Protein AF-A0A6C0HWX5-F1 (afdb_monomer_lite)

Radius of gyration: 65.51 Å; chains: 1; bounding box: 135×52×189 Å

Secondary structure (DSSP, 8-state):
---PPP----SSSSSSSSSSSSSSSSSSSSSS--------S-TTTHHHHHHHHHHHHHHHHHHHHHT-----------------------------------------PPP---------TT-HHHHHHHHHHHHHHHHHHHHHHHHHHHHHHHHHHHHHHHHHHHHHHHHHHHHHHHHHHHHHHHHHHHHHHHHHHHHHHHHHHHHHHHHHHHHHHHHHHHHHHHHHHHHHHHHHHHHHHHHHHHHHHHHHHHHHHHHHHHTS---S--S-----HHHHHHHHHHHHHHHHHHHHHHHHHT-

Organism: NCBI:txid1070528

Sequence (303 aa):
MAAVREVKSAVGLRRLVSSFSSAESQHQQQQRYNSSPIMSRSGGSIERERRRQEDDDLLEDISAKYGIEIGTGGEFFESATDYNEEEGNNEDVENSFDDESTEIEEFVPPPPVAAVSRKNPKLSPILTSSKNFDDILAQHKAELQSLREQFSQVQQDHKNEISSLKAQLKNSQEELKEKQYETCLMEEIQTLENRISEIKQIKDVSLKSELCKELKLSERHLASARQDLAEIKEAQKRKAEEKKMEAQLQYEIQTLEKQISDMRPSSANSFQQSISPQLKFKQRLLARAKQQLVDIKNKRDSA

Foldseek 3Di:
DDDDDDDDDPPPPPPPPPPPPPPVVVVVVVPPPPDDDPDDDDPPPPVVVVVVVVVVVVVVVVCVVPVDPPDPDDDDDDDDDDDDDDDDDDDDPDDDPDPPPPPPPDPDDPPDDPDPPDPDPPCVVVVVVVVVVVVVVVVVVVVVVVVVVVVVVVVVVVVVVVVVVVVVVVVVVVVVVVVVVVVVVVVVVVVVVVVVVVVVVVVVVVVVVVVVVVVVVVVVVVVVVVVVVVVVVVVVVVVVVLVVLLVVLVVVLVVLVVVLVVQPDPDPDDDDDDQPPVSVVSVVVNVVSVVVNVVSVVVVVVD

Structure (mmCIF, N/CA/C/O backbone):
data_AF-A0A6C0HWX5-F1
#
_entry.id   AF-A0A6C0HWX5-F1
#
loop_
_atom_site.group_PDB
_atom_site.id
_atom_site.type_symbol
_atom_site.label_atom_id
_atom_site.label_alt_id
_atom_site.label_comp_id
_atom_site.label_asym_id
_atom_site.label_entity_id
_atom_site.label_seq_id
_atom_site.pdbx_PDB_ins_code
_atom_site.Cartn_x
_atom_site.Cartn_y
_atom_site.Cartn_z
_atom_site.occupancy
_atom_site.B_iso_or_equiv
_atom_site.auth_seq_id
_atom_site.auth_comp_id
_atom_site.auth_asym_id
_atom_site.auth_atom_id
_atom_site.pdbx_PDB_model_num
ATOM 1 N N . MET A 1 1 ? -59.373 18.852 51.304 1.00 41.81 1 MET A N 1
ATOM 2 C CA . MET A 1 1 ? -58.699 19.533 50.177 1.00 41.81 1 MET A CA 1
ATOM 3 C C . MET A 1 1 ? -57.685 18.538 49.619 1.00 41.81 1 MET A C 1
ATOM 5 O O . MET A 1 1 ? -56.736 18.236 50.320 1.00 41.81 1 MET A O 1
ATOM 9 N N . ALA A 1 2 ? -58.053 17.702 48.640 1.00 37.00 2 ALA A N 1
ATOM 10 C CA . ALA A 1 2 ? -57.945 17.952 47.189 1.00 37.00 2 ALA A CA 1
ATOM 11 C C . ALA A 1 2 ? -56.506 18.325 46.777 1.00 37.00 2 ALA A C 1
ATOM 13 O O . ALA A 1 2 ? -55.969 19.270 47.331 1.00 37.00 2 ALA A O 1
ATOM 14 N N . ALA A 1 3 ? -55.820 17.719 45.813 1.00 38.56 3 ALA A N 1
ATOM 15 C CA . ALA A 1 3 ? -56.011 16.539 44.976 1.00 38.56 3 ALA A CA 1
ATOM 16 C C . ALA A 1 3 ? -54.640 16.314 44.298 1.00 38.56 3 ALA A C 1
ATOM 18 O O . ALA A 1 3 ? -54.088 17.267 43.747 1.00 38.56 3 ALA A O 1
ATOM 19 N N . VAL A 1 4 ? -54.081 15.101 44.321 1.00 39.78 4 VAL A N 1
ATOM 20 C CA . VAL A 1 4 ? -52.965 14.737 43.431 1.00 39.78 4 VAL A CA 1
ATOM 21 C C . VAL A 1 4 ? -53.571 14.020 42.236 1.00 39.78 4 VAL A C 1
ATOM 23 O O . VAL A 1 4 ? -54.296 13.040 42.384 1.00 39.78 4 VAL A O 1
ATOM 26 N N . ARG A 1 5 ? -53.330 14.608 41.066 1.00 44.53 5 ARG A N 1
ATOM 27 C CA . ARG A 1 5 ? -53.820 14.181 39.760 1.00 44.53 5 ARG A CA 1
ATOM 28 C C . ARG A 1 5 ? -53.167 12.871 39.341 1.00 44.53 5 ARG A C 1
ATOM 30 O O . ARG A 1 5 ? -51.946 12.758 39.310 1.00 44.53 5 ARG A O 1
ATOM 37 N N . GLU A 1 6 ? -54.019 11.943 38.941 1.00 40.75 6 GLU A N 1
ATOM 38 C CA . GLU A 1 6 ? -53.705 10.863 38.021 1.00 40.75 6 GLU A CA 1
ATOM 39 C C . GLU A 1 6 ? -53.500 11.369 36.580 1.00 40.75 6 GLU A C 1
ATOM 41 O O . GLU A 1 6 ? -53.921 12.463 36.196 1.00 40.75 6 GLU A O 1
ATOM 46 N N . VAL A 1 7 ? -52.966 10.440 35.782 1.00 43.00 7 VAL A N 1
ATOM 47 C CA . VAL A 1 7 ? -52.942 10.338 34.315 1.00 43.00 7 VAL A CA 1
ATOM 48 C C . VAL A 1 7 ? -51.769 11.026 33.601 1.00 43.00 7 VAL A C 1
ATOM 50 O O . VAL A 1 7 ? -51.820 12.201 33.248 1.00 43.00 7 VAL A O 1
ATOM 53 N N . LYS A 1 8 ? -50.747 10.224 33.261 1.00 42.72 8 LYS A N 1
ATOM 54 C CA . LYS A 1 8 ? -50.430 9.798 31.873 1.00 42.72 8 LYS A CA 1
ATOM 55 C C . LYS A 1 8 ? -49.046 9.132 31.818 1.00 42.72 8 LYS A C 1
ATOM 57 O O . LYS A 1 8 ? -48.038 9.812 31.697 1.00 42.72 8 LYS A O 1
ATOM 62 N N . SER A 1 9 ? -48.999 7.800 31.810 1.00 42.41 9 SER A N 1
ATOM 63 C CA . SER A 1 9 ? -47.895 7.061 31.174 1.00 42.41 9 SER A CA 1
ATOM 64 C C . SER A 1 9 ? -48.323 5.625 30.858 1.00 42.41 9 SER A C 1
ATOM 66 O O . SER A 1 9 ? -47.925 4.665 31.504 1.00 42.41 9 SER A O 1
ATOM 6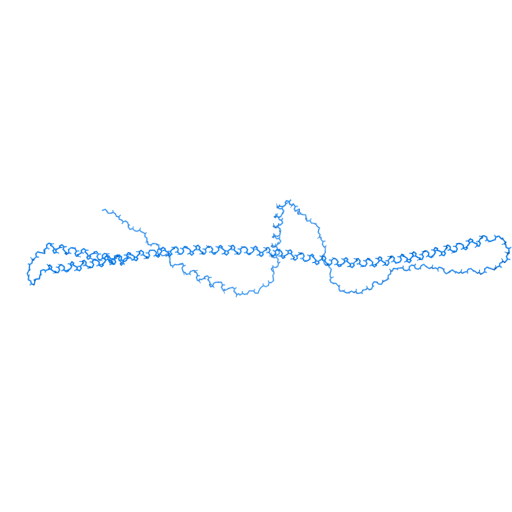8 N N . ALA A 1 10 ? -49.203 5.485 29.867 1.00 47.78 10 ALA A N 1
ATOM 69 C CA . ALA A 1 10 ? -49.589 4.195 29.290 1.00 47.78 10 ALA A CA 1
ATOM 70 C C . ALA A 1 10 ? -49.523 4.233 27.751 1.00 47.78 10 ALA A C 1
ATOM 72 O O . ALA A 1 10 ? -50.350 3.645 27.063 1.00 47.78 10 ALA A O 1
ATOM 73 N N . VAL A 1 11 ? -48.537 4.958 27.204 1.00 47.97 11 VAL A N 1
ATOM 74 C CA . VAL A 1 11 ? -48.249 5.017 25.752 1.00 47.97 11 VAL A CA 1
ATOM 75 C C . VAL A 1 11 ? -46.798 4.600 25.431 1.00 47.97 11 VAL A C 1
ATOM 77 O O . VAL A 1 11 ? -46.448 4.412 24.273 1.00 47.97 11 VAL A O 1
ATOM 80 N N . GLY A 1 12 ? -45.948 4.351 26.435 1.00 43.88 12 GLY A N 1
ATOM 81 C CA . GLY A 1 12 ? -44.518 4.074 26.219 1.00 43.88 12 GLY A CA 1
ATOM 82 C C . GLY A 1 12 ? -44.120 2.620 25.934 1.00 43.88 12 GLY A C 1
ATOM 83 O O . GLY A 1 12 ? -42.994 2.386 25.514 1.00 43.88 12 GLY A O 1
ATOM 84 N N . LEU A 1 13 ? -45.000 1.632 26.136 1.00 46.50 13 LEU A N 1
ATOM 85 C CA . LEU A 1 13 ? -44.608 0.207 26.168 1.00 46.50 13 LEU A CA 1
ATOM 86 C C . LEU A 1 13 ? -45.184 -0.656 25.030 1.00 46.50 13 LEU A C 1
ATOM 88 O O . LEU A 1 13 ? -45.232 -1.876 25.130 1.00 46.50 13 LEU A O 1
ATOM 92 N N . ARG A 1 14 ? -45.588 -0.040 23.912 1.00 46.72 14 ARG A N 1
ATOM 93 C CA . ARG A 1 14 ? -45.974 -0.753 22.673 1.00 46.72 14 ARG A CA 1
ATOM 94 C C . ARG A 1 14 ? -45.198 -0.290 21.433 1.00 46.72 14 ARG A C 1
ATOM 96 O O . ARG A 1 14 ? -45.728 -0.276 20.329 1.00 46.72 14 ARG A O 1
ATOM 103 N N . ARG A 1 15 ? -43.927 0.089 21.606 1.00 49.91 15 ARG A N 1
ATOM 104 C CA . ARG A 1 15 ? -43.030 0.457 20.490 1.00 49.91 15 ARG A CA 1
ATOM 105 C C . ARG A 1 15 ? -41.645 -0.197 20.528 1.00 49.91 15 ARG A C 1
ATOM 107 O O . ARG A 1 15 ? -40.732 0.288 19.874 1.00 49.91 15 ARG A O 1
ATOM 114 N N . LEU A 1 16 ? -41.492 -1.295 21.270 1.00 46.97 16 LEU A N 1
ATOM 115 C CA . LEU A 1 16 ? -40.218 -2.018 21.400 1.00 46.97 16 LEU A CA 1
ATOM 116 C C . LEU A 1 16 ? -40.366 -3.543 21.255 1.00 46.97 16 LEU A C 1
ATOM 118 O O . LEU A 1 16 ? -39.622 -4.296 21.865 1.00 46.97 16 LEU A O 1
ATOM 122 N N . VAL A 1 17 ? -41.319 -4.011 20.441 1.00 47.16 17 VAL A N 1
ATOM 123 C CA . VAL A 1 17 ? -41.381 -5.427 20.008 1.00 47.16 17 VAL A CA 1
ATOM 124 C C . VAL A 1 17 ? -41.750 -5.530 18.518 1.00 47.16 17 VAL A C 1
ATOM 126 O O . VAL A 1 17 ? -42.461 -6.428 18.091 1.00 47.16 17 VAL A O 1
ATOM 129 N N . SER A 1 18 ? -41.299 -4.576 17.699 1.00 46.25 18 SER A N 1
ATOM 130 C CA . SER A 1 18 ? -41.498 -4.620 16.238 1.00 46.25 18 SER A CA 1
ATOM 131 C C . SER A 1 18 ? -40.246 -4.293 15.417 1.00 46.25 18 SER A C 1
ATOM 133 O O . SER A 1 18 ? -40.333 -4.160 14.203 1.00 46.25 18 SER A O 1
ATOM 135 N N . SER A 1 19 ? -39.067 -4.212 16.039 1.00 44.94 19 SER A N 1
ATOM 136 C CA . SER A 1 19 ? -37.797 -3.927 15.348 1.00 44.94 19 SER A CA 1
ATOM 137 C C . SER A 1 19 ? -36.802 -5.095 15.321 1.00 44.94 19 SER A C 1
ATOM 139 O O . SER A 1 19 ? -35.728 -4.951 14.750 1.00 44.94 19 SER A O 1
ATOM 141 N N . PHE A 1 20 ? -37.163 -6.275 15.841 1.00 42.88 20 PHE A N 1
ATOM 142 C CA . PHE A 1 20 ? -36.293 -7.466 15.845 1.00 42.88 20 PHE A CA 1
ATOM 143 C C . PHE A 1 20 ? -36.656 -8.547 14.808 1.00 42.88 20 PHE A C 1
ATOM 145 O O . PHE A 1 20 ? -36.172 -9.667 14.896 1.00 42.88 20 PHE A O 1
ATOM 152 N N . SER A 1 21 ? -37.447 -8.213 13.781 1.00 46.94 21 SER A N 1
ATOM 153 C CA . SER A 1 21 ? -37.705 -9.117 12.638 1.00 46.94 21 SER A CA 1
ATOM 154 C C . SER A 1 21 ? -37.328 -8.522 11.277 1.00 46.94 21 SER A C 1
ATOM 156 O O . SER A 1 21 ? -37.781 -9.013 10.250 1.00 46.94 21 SER A O 1
ATOM 158 N N . SER A 1 22 ? -36.483 -7.483 11.239 1.00 47.12 22 SER A N 1
ATOM 159 C CA . SER A 1 22 ? -36.053 -6.847 9.978 1.00 47.12 22 SER A CA 1
ATOM 160 C C . SER A 1 22 ? -34.575 -7.061 9.620 1.00 47.12 22 SER A C 1
ATOM 162 O O . SER A 1 22 ? -34.155 -6.613 8.557 1.00 47.12 22 SER A O 1
ATOM 164 N N . ALA A 1 23 ? -33.786 -7.742 10.457 1.00 44.44 23 ALA A N 1
ATOM 165 C CA . ALA A 1 23 ? -32.366 -7.990 10.175 1.00 44.44 23 ALA A CA 1
ATOM 166 C C . ALA A 1 23 ? -32.097 -9.354 9.510 1.00 44.44 23 ALA A C 1
ATOM 168 O O . ALA A 1 23 ? -31.053 -9.541 8.896 1.00 44.44 23 ALA A O 1
ATOM 169 N N . GLU A 1 24 ? -33.050 -10.290 9.561 1.00 41.03 24 GLU A N 1
ATOM 170 C CA . GLU A 1 24 ? -32.861 -11.655 9.040 1.00 41.03 24 GLU A CA 1
ATOM 171 C C . GLU A 1 24 ? -33.431 -11.857 7.621 1.00 41.03 24 GLU A C 1
ATOM 173 O O . GLU A 1 24 ? -33.113 -12.834 6.951 1.00 41.03 24 GLU A O 1
ATOM 178 N N . SER A 1 25 ? -34.204 -10.894 7.099 1.00 45.69 25 SER A N 1
ATOM 179 C CA . SER A 1 25 ? -34.707 -10.915 5.711 1.00 45.69 25 SER A CA 1
ATOM 180 C C . SER A 1 25 ? -33.789 -10.242 4.682 1.00 45.69 25 SER A C 1
ATOM 182 O O . SER A 1 25 ? -34.016 -10.398 3.487 1.00 45.69 25 SER A O 1
ATOM 184 N N . GLN A 1 26 ? -32.726 -9.540 5.092 1.00 45.59 26 GLN A N 1
ATOM 185 C CA . GLN A 1 26 ? -31.790 -8.918 4.139 1.00 45.59 26 GLN A CA 1
ATOM 186 C C . GLN A 1 26 ? -30.599 -9.808 3.761 1.00 45.59 26 GLN A C 1
ATOM 188 O O . GLN A 1 26 ? -29.930 -9.533 2.767 1.00 45.59 26 GLN A O 1
ATOM 193 N N . HIS A 1 27 ? -30.370 -10.919 4.467 1.00 41.97 27 HIS A N 1
ATOM 194 C CA . HIS A 1 27 ? -29.261 -11.827 4.154 1.00 41.97 27 HIS A CA 1
ATOM 195 C C . HIS A 1 27 ? -29.631 -13.001 3.232 1.00 41.97 27 HIS A C 1
ATOM 197 O O . HIS A 1 27 ? -28.744 -13.653 2.690 1.00 41.97 27 HIS A O 1
ATOM 203 N N . GLN A 1 28 ? -30.921 -13.219 2.946 1.00 43.31 28 GLN A N 1
ATOM 204 C CA . GLN A 1 28 ? -31.370 -14.201 1.942 1.00 43.31 28 GLN A CA 1
ATOM 205 C C . GLN A 1 28 ? -31.680 -13.610 0.558 1.00 43.31 28 GLN A C 1
ATOM 207 O O . GLN A 1 28 ? -31.910 -14.366 -0.385 1.00 43.31 28 GLN A O 1
ATOM 212 N N . GLN A 1 29 ? -31.623 -12.285 0.383 1.00 41.84 29 GLN A N 1
ATOM 213 C CA . GLN A 1 29 ? -31.865 -11.644 -0.919 1.00 41.84 29 GLN A CA 1
ATOM 214 C C . GLN A 1 29 ? -30.596 -11.402 -1.755 1.00 41.84 29 GLN A C 1
ATOM 216 O O . GLN A 1 29 ? -30.705 -11.074 -2.933 1.00 41.84 29 GLN A O 1
ATOM 221 N N . GLN A 1 30 ? -29.398 -11.633 -1.203 1.00 40.88 30 GLN A N 1
ATOM 222 C CA . GLN A 1 30 ? -28.125 -11.465 -1.928 1.00 40.88 30 GLN A CA 1
ATOM 223 C C . GLN A 1 30 ? -27.541 -12.760 -2.520 1.00 40.88 30 GLN A C 1
ATOM 225 O O . GLN A 1 30 ? -26.521 -12.705 -3.196 1.00 40.88 30 GLN A O 1
ATOM 230 N N . GLN A 1 31 ? -28.199 -13.915 -2.360 1.00 43.59 31 GLN A N 1
ATOM 231 C CA . GLN A 1 31 ? -27.770 -15.174 -2.998 1.00 43.59 31 GLN A CA 1
ATOM 232 C C . GLN A 1 31 ? -28.618 -15.596 -4.212 1.00 43.59 31 GLN A C 1
ATOM 234 O O . GLN A 1 31 ? -28.556 -16.744 -4.646 1.00 43.59 31 GLN A O 1
ATOM 239 N N . ARG A 1 32 ? -29.397 -14.683 -4.810 1.00 40.22 32 ARG A N 1
ATOM 240 C CA . ARG A 1 32 ? -30.194 -14.968 -6.021 1.00 40.22 32 ARG A CA 1
ATOM 241 C C . ARG A 1 32 ? -29.860 -14.106 -7.240 1.00 40.22 32 ARG A C 1
ATOM 243 O O . ARG A 1 32 ? -30.739 -13.816 -8.037 1.00 40.22 32 ARG A O 1
ATOM 250 N N . TYR A 1 33 ? -28.585 -13.775 -7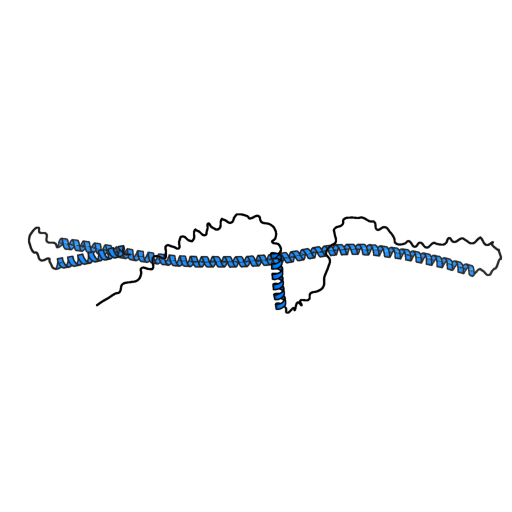.426 1.00 41.25 33 TYR A N 1
ATOM 251 C CA . TYR A 1 33 ? -28.074 -13.302 -8.719 1.00 41.25 33 TYR A CA 1
ATOM 252 C C . TYR A 1 33 ? -26.758 -13.998 -9.100 1.00 41.25 33 TYR A C 1
ATOM 254 O O . TYR A 1 33 ? -25.832 -13.381 -9.602 1.00 41.25 33 TYR A O 1
ATOM 262 N N . ASN A 1 34 ? -26.693 -15.316 -8.889 1.00 41.50 34 ASN A N 1
ATOM 263 C CA . ASN A 1 34 ? -25.822 -16.196 -9.669 1.00 41.50 34 ASN A CA 1
ATOM 264 C C . ASN A 1 34 ? -26.679 -16.864 -10.744 1.00 41.50 34 ASN A C 1
ATOM 266 O O . ASN A 1 34 ? -27.109 -18.006 -10.614 1.00 41.50 34 ASN A O 1
ATOM 270 N N . SER A 1 35 ? -26.969 -16.109 -11.794 1.00 39.28 35 SER A N 1
ATOM 271 C CA . SER A 1 35 ? -27.493 -16.647 -13.044 1.00 39.28 35 SER A CA 1
ATOM 272 C C . SER A 1 35 ? -27.050 -15.711 -14.154 1.00 39.28 35 SER A C 1
ATOM 274 O O . SER A 1 35 ? -27.539 -14.588 -14.268 1.00 39.28 35 SER A O 1
ATOM 276 N N . SER A 1 36 ? -26.069 -16.175 -14.921 1.00 44.00 36 SER A N 1
ATOM 277 C CA . SER A 1 36 ? -25.591 -15.548 -16.146 1.00 44.00 36 SER A CA 1
ATOM 278 C C . SER A 1 36 ? -26.751 -15.213 -17.085 1.00 44.00 36 SER A C 1
ATOM 280 O O . SER A 1 36 ? -27.610 -16.067 -17.314 1.00 44.00 36 SER A O 1
ATOM 282 N N . PRO A 1 37 ? -26.708 -14.051 -17.747 1.00 40.16 37 PRO A N 1
ATOM 283 C CA . PRO A 1 37 ? -27.255 -13.909 -19.080 1.00 40.16 37 PRO A CA 1
ATOM 284 C C . PRO A 1 37 ? -26.096 -13.828 -20.072 1.00 40.16 37 PRO A C 1
ATOM 286 O O . PRO A 1 37 ? -25.312 -12.881 -20.089 1.00 40.16 37 PRO A O 1
ATOM 289 N N . ILE A 1 38 ? -26.012 -14.840 -20.928 1.00 49.50 38 ILE A N 1
ATOM 290 C CA . ILE A 1 38 ? -25.387 -14.728 -22.242 1.00 49.50 38 ILE A CA 1
ATOM 291 C C . ILE A 1 38 ? -26.177 -13.658 -23.007 1.00 49.50 38 ILE A C 1
ATOM 293 O O . ILE A 1 38 ? -27.308 -13.928 -23.391 1.00 49.50 38 ILE A O 1
ATOM 297 N N . MET A 1 39 ? -25.608 -12.467 -23.215 1.00 36.47 39 MET A N 1
ATOM 298 C CA . MET A 1 39 ? -26.071 -11.489 -24.212 1.00 36.47 39 MET A CA 1
ATOM 299 C C . MET A 1 39 ? -24.883 -10.653 -24.733 1.00 36.47 39 MET A C 1
ATOM 301 O O . MET A 1 39 ? -24.404 -9.729 -24.091 1.00 36.47 39 MET A O 1
ATOM 305 N N . SER A 1 40 ? -24.389 -11.075 -25.898 1.00 42.81 40 SER A N 1
ATOM 306 C CA . SER A 1 40 ? -24.037 -10.294 -27.095 1.00 42.81 40 SER A CA 1
ATOM 307 C C . SER A 1 40 ? -23.379 -8.901 -26.984 1.00 42.81 40 SER A C 1
ATOM 309 O O . SER A 1 40 ? -23.998 -7.916 -26.605 1.00 42.81 40 SER A O 1
ATOM 311 N N . ARG A 1 41 ? -22.134 -8.842 -27.493 1.00 48.66 41 ARG A N 1
ATOM 312 C CA . ARG A 1 41 ? -21.479 -7.768 -28.281 1.00 48.66 41 ARG A CA 1
ATOM 313 C C . ARG A 1 41 ? -22.272 -6.453 -28.480 1.00 48.66 41 ARG A C 1
ATOM 315 O O . ARG A 1 41 ? -23.128 -6.425 -29.354 1.00 48.66 41 ARG A O 1
ATOM 322 N N . SER A 1 42 ? -21.851 -5.360 -27.821 1.00 49.12 42 SER A N 1
ATOM 323 C CA . SER A 1 42 ? -21.740 -3.988 -28.404 1.00 49.12 42 SER A CA 1
ATOM 324 C C . SER A 1 42 ? -21.231 -2.897 -27.424 1.00 49.12 42 SER A C 1
ATOM 326 O O . SER A 1 42 ? -21.593 -1.732 -27.554 1.00 49.12 42 SER A O 1
ATOM 328 N N . GLY A 1 43 ? -20.394 -3.219 -26.428 1.00 40.56 43 GLY A N 1
ATOM 329 C CA . GLY A 1 43 ? -19.990 -2.262 -25.373 1.00 40.56 43 GLY A CA 1
ATOM 330 C C . GLY A 1 43 ? -18.785 -1.353 -25.673 1.00 40.56 43 GLY A C 1
ATOM 331 O O . GLY A 1 43 ? -18.353 -0.614 -24.798 1.00 40.56 43 GLY A O 1
ATOM 332 N N . GLY A 1 44 ? -18.202 -1.402 -26.875 1.00 45.12 44 GLY A N 1
ATOM 333 C CA . GLY A 1 44 ? -16.912 -0.750 -27.161 1.00 45.12 44 GLY A CA 1
ATOM 334 C C . GLY A 1 44 ? -16.950 0.758 -27.443 1.00 45.12 44 GLY A C 1
ATOM 335 O O . GLY A 1 44 ? -15.883 1.349 -27.601 1.00 45.12 44 GLY A O 1
ATOM 336 N N . SER A 1 45 ? -18.139 1.365 -27.550 1.00 55.38 45 SER A N 1
ATOM 337 C CA . SER A 1 45 ? -18.289 2.767 -27.978 1.00 55.38 45 SER A CA 1
ATOM 338 C C . SER A 1 45 ? -18.480 3.745 -26.817 1.00 55.38 45 SER A C 1
ATOM 340 O O . SER A 1 45 ? -17.991 4.863 -26.887 1.00 55.38 45 SER A O 1
ATOM 342 N N . ILE A 1 46 ? -19.130 3.325 -25.728 1.00 54.28 46 ILE A N 1
ATOM 343 C CA . ILE A 1 46 ? -19.439 4.210 -24.591 1.00 54.28 46 ILE A CA 1
ATOM 344 C C . ILE A 1 46 ? -18.198 4.426 -23.713 1.00 54.28 46 ILE A C 1
ATOM 346 O O . ILE A 1 46 ? -17.919 5.543 -23.293 1.00 54.28 46 ILE A O 1
ATOM 350 N N . GLU A 1 47 ? -17.394 3.378 -23.519 1.00 54.72 47 GLU A N 1
ATOM 351 C CA . GLU A 1 47 ? -16.140 3.463 -22.758 1.00 54.72 47 GLU A CA 1
ATOM 352 C C . GLU A 1 47 ? -15.075 4.310 -23.480 1.00 54.72 47 GLU A C 1
ATOM 354 O O . GLU A 1 47 ? -14.216 4.919 -22.849 1.00 54.72 47 GLU A O 1
ATOM 359 N N . ARG A 1 48 ? -15.140 4.365 -24.818 1.00 56.84 48 ARG A N 1
ATOM 360 C CA . ARG A 1 48 ? -14.245 5.186 -25.645 1.00 56.84 48 ARG A CA 1
ATOM 361 C C . ARG A 1 48 ? -14.619 6.667 -25.598 1.00 56.84 48 ARG A C 1
ATOM 363 O O . ARG A 1 48 ? -13.722 7.499 -25.540 1.00 56.84 48 ARG A O 1
ATOM 370 N N . GLU A 1 49 ? -15.914 6.976 -25.581 1.00 53.97 49 GLU A N 1
ATOM 371 C CA . GLU A 1 49 ? -16.410 8.351 -25.446 1.00 53.97 49 GLU A CA 1
ATOM 372 C C . GLU A 1 49 ? -16.101 8.919 -24.053 1.00 53.97 49 GLU A C 1
ATOM 374 O O . GLU A 1 49 ? -15.641 10.048 -23.931 1.00 53.97 49 GLU A O 1
ATOM 379 N N . ARG A 1 50 ? -16.245 8.098 -23.001 1.00 55.06 50 ARG A N 1
ATOM 380 C CA . ARG A 1 50 ? -15.940 8.505 -21.624 1.00 55.06 50 ARG A CA 1
ATOM 381 C C . ARG A 1 50 ? -14.455 8.833 -21.418 1.00 55.06 50 ARG A C 1
ATOM 383 O O . ARG A 1 50 ? -14.147 9.801 -20.736 1.00 55.06 50 ARG A O 1
ATOM 390 N N . ARG A 1 51 ? -13.541 8.069 -22.034 1.00 57.88 51 ARG A N 1
ATOM 391 C CA . ARG A 1 51 ? -12.097 8.365 -21.969 1.00 57.88 51 ARG A CA 1
ATOM 392 C C . ARG A 1 51 ? -11.725 9.660 -22.689 1.00 57.88 51 ARG A C 1
ATOM 394 O O . ARG A 1 51 ? -10.912 10.403 -22.169 1.00 57.88 51 ARG A O 1
ATOM 401 N N . ARG A 1 52 ? -12.361 9.968 -23.827 1.00 59.25 52 ARG A N 1
ATOM 402 C CA . ARG A 1 52 ? -12.143 11.253 -24.517 1.00 59.25 52 ARG A CA 1
ATOM 403 C C . ARG A 1 52 ? -12.572 12.444 -23.661 1.00 59.25 52 ARG A C 1
ATOM 405 O O . ARG A 1 52 ? -11.866 13.436 -23.617 1.00 59.25 52 ARG A O 1
ATOM 412 N N . GLN A 1 53 ? -13.686 12.310 -22.945 1.00 57.16 53 GLN A N 1
ATOM 413 C CA . GLN A 1 53 ? -14.180 13.361 -22.055 1.00 57.16 53 GLN A CA 1
ATOM 414 C C . GLN A 1 53 ? -13.272 13.584 -20.833 1.00 57.16 53 GLN A C 1
ATOM 416 O O . GLN A 1 53 ? -13.059 14.721 -20.436 1.00 57.16 53 GLN A O 1
ATOM 421 N N . GLU A 1 54 ? -12.695 12.517 -20.271 1.00 60.47 54 GLU A N 1
ATOM 422 C CA . GLU A 1 54 ? -11.732 12.617 -19.161 1.00 60.47 54 GLU A CA 1
ATOM 423 C C . GLU A 1 54 ? -10.382 13.228 -19.604 1.00 60.47 54 GLU A C 1
ATOM 425 O O . GLU A 1 54 ? -9.737 13.920 -18.816 1.00 60.47 54 GLU A O 1
ATOM 430 N N . ASP A 1 55 ? -9.974 13.017 -20.861 1.00 61.44 55 ASP A N 1
ATOM 431 C CA . ASP A 1 55 ? -8.757 13.612 -21.432 1.00 61.44 55 ASP A CA 1
ATOM 432 C C . ASP A 1 55 ? -8.930 15.117 -21.736 1.00 61.44 55 ASP A C 1
ATOM 434 O O . ASP A 1 55 ? -7.999 15.897 -21.515 1.00 61.44 55 ASP A O 1
ATOM 438 N N . ASP A 1 56 ? -10.120 15.544 -22.176 1.00 61.84 56 ASP A N 1
ATOM 439 C CA . ASP A 1 56 ? -10.440 16.960 -22.417 1.00 61.84 56 ASP A CA 1
ATOM 440 C C . ASP A 1 56 ? -10.472 17.772 -21.103 1.00 61.84 56 ASP A C 1
ATOM 442 O O . ASP A 1 56 ? -9.907 18.868 -21.040 1.00 61.84 56 ASP A O 1
ATOM 446 N N . ASP A 1 57 ? -11.030 17.204 -20.024 1.00 64.00 57 ASP A N 1
ATOM 447 C CA . ASP A 1 57 ? -11.051 17.831 -18.691 1.00 64.00 57 ASP A CA 1
ATOM 448 C C . ASP A 1 57 ? -9.622 18.012 -18.118 1.00 64.00 57 ASP A C 1
ATOM 450 O O . ASP A 1 57 ? -9.313 19.014 -17.467 1.00 64.00 57 ASP A O 1
ATOM 454 N N . LEU A 1 58 ? -8.709 17.067 -18.390 1.00 63.31 58 LEU A N 1
ATOM 455 C CA . LEU A 1 58 ? -7.299 17.154 -17.979 1.00 63.31 58 LEU A CA 1
ATOM 456 C C . LEU A 1 58 ? -6.523 18.234 -18.747 1.00 63.31 58 LEU A C 1
ATOM 458 O O . LEU A 1 58 ? -5.631 18.879 -18.185 1.00 63.31 58 LEU A O 1
ATOM 462 N N . LEU A 1 59 ? -6.846 18.442 -20.024 1.00 62.97 59 LEU A N 1
ATOM 463 C CA . LEU A 1 59 ? -6.239 19.482 -20.858 1.00 62.97 59 LEU A CA 1
ATOM 464 C C . LEU A 1 59 ? -6.677 20.889 -20.430 1.00 62.97 59 LEU A C 1
ATOM 466 O O . LEU A 1 59 ? -5.854 21.811 -20.439 1.00 62.97 59 LEU A O 1
ATOM 470 N N . GLU A 1 60 ? -7.928 21.050 -19.995 1.00 64.94 60 GLU A N 1
ATOM 471 C CA . GLU A 1 60 ? -8.444 22.320 -19.471 1.00 64.94 60 GLU A CA 1
ATOM 472 C C . GLU A 1 60 ? -7.764 22.704 -18.140 1.00 64.94 60 GLU A C 1
ATOM 474 O O . GLU A 1 60 ? -7.332 23.849 -17.967 1.00 64.94 60 GLU A O 1
ATOM 479 N N . ASP A 1 61 ? -7.526 21.730 -17.253 1.00 64.12 61 ASP A N 1
ATOM 480 C CA . ASP A 1 61 ? -6.808 21.932 -15.985 1.00 64.12 61 ASP A CA 1
ATOM 481 C C . ASP A 1 61 ? -5.320 22.283 -16.186 1.00 64.12 61 ASP A C 1
ATOM 483 O O . ASP A 1 61 ? -4.753 23.109 -15.459 1.00 64.12 61 ASP A O 1
ATOM 487 N N . ILE A 1 62 ? -4.663 21.696 -17.192 1.00 61.25 62 ILE A N 1
ATOM 488 C CA . ILE A 1 62 ? -3.271 22.025 -17.543 1.00 61.25 62 ILE A CA 1
ATOM 489 C C . ILE A 1 62 ? -3.195 23.429 -18.159 1.00 61.25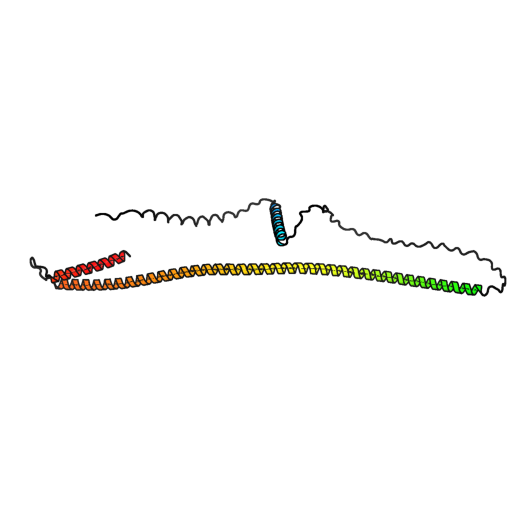 62 ILE A C 1
ATOM 491 O O . ILE A 1 62 ? -2.326 24.222 -17.784 1.00 61.25 62 ILE A O 1
ATOM 495 N N . SER A 1 63 ? -4.127 23.774 -19.048 1.00 62.75 63 SER A N 1
ATOM 496 C CA . SER A 1 63 ? -4.218 25.105 -19.655 1.00 62.75 63 SER A CA 1
ATOM 497 C C . SER A 1 63 ? -4.402 26.202 -18.596 1.00 62.75 63 SER A C 1
ATOM 499 O O . SER A 1 63 ? -3.631 27.169 -18.557 1.00 62.75 63 SER A O 1
ATOM 501 N N . ALA A 1 64 ? -5.327 26.002 -17.649 1.00 65.19 64 ALA A N 1
ATOM 502 C CA . ALA A 1 64 ? -5.595 26.941 -16.559 1.00 65.19 64 ALA A CA 1
ATOM 503 C C . ALA A 1 64 ? -4.409 27.104 -15.591 1.00 65.19 64 ALA A C 1
ATOM 505 O O . ALA A 1 64 ? -4.199 28.181 -15.027 1.00 65.19 64 ALA A O 1
ATOM 506 N N . LYS A 1 65 ? -3.610 26.049 -15.402 1.00 71.62 65 LYS A N 1
ATOM 507 C CA . LYS A 1 65 ? -2.480 26.041 -14.464 1.00 71.62 65 LYS A CA 1
ATOM 508 C C . LYS A 1 65 ? -1.202 26.656 -15.035 1.00 71.62 65 LYS A C 1
ATOM 510 O O . LYS A 1 65 ? -0.396 27.180 -14.266 1.00 71.62 65 LYS A O 1
ATOM 515 N N . TYR A 1 66 ? -1.016 26.602 -16.353 1.00 70.19 66 TYR A N 1
ATOM 516 C CA . TYR A 1 66 ? 0.205 27.071 -17.015 1.00 70.19 66 TYR A CA 1
ATOM 517 C C . TYR A 1 66 ? -0.002 28.281 -17.937 1.00 70.19 66 TYR A C 1
ATOM 519 O O . TYR A 1 66 ? 0.979 28.801 -18.464 1.00 70.19 66 TYR A O 1
ATOM 527 N N . GLY A 1 67 ? -1.238 28.771 -18.093 1.00 50.66 67 GLY A N 1
ATOM 528 C CA . GLY A 1 67 ? -1.539 29.951 -18.910 1.00 50.66 67 GLY A CA 1
ATOM 529 C C . GLY A 1 67 ? -1.239 29.737 -20.394 1.00 50.66 67 GLY A C 1
ATOM 530 O O . GLY A 1 67 ? -0.799 30.664 -21.073 1.00 50.66 67 GLY A O 1
ATOM 531 N N . ILE A 1 68 ? -1.416 28.506 -20.880 1.00 52.34 68 ILE A N 1
ATOM 532 C CA . ILE A 1 68 ? -1.157 28.129 -22.270 1.00 52.34 68 ILE A CA 1
ATOM 533 C C . ILE A 1 68 ? -2.496 28.150 -23.001 1.00 52.34 68 ILE A C 1
ATOM 535 O O . ILE A 1 68 ? -3.280 27.215 -22.880 1.00 52.34 68 ILE A O 1
ATOM 539 N N . GLU A 1 69 ? -2.764 29.207 -23.768 1.00 50.12 69 GLU A N 1
ATOM 540 C CA . GLU A 1 69 ? -3.894 29.227 -24.699 1.00 50.12 69 GLU A CA 1
ATOM 541 C C . GLU A 1 69 ? -3.655 28.176 -25.795 1.00 50.12 69 GLU A C 1
ATOM 543 O O . GLU A 1 69 ? -2.950 28.418 -26.776 1.00 50.12 69 GLU A O 1
ATOM 548 N N . ILE A 1 70 ? -4.222 26.979 -25.627 1.00 53.66 70 ILE A N 1
ATOM 549 C CA . ILE A 1 70 ? -4.300 25.992 -26.703 1.00 53.66 70 ILE A CA 1
ATOM 550 C C . ILE A 1 70 ? -5.391 26.486 -27.650 1.00 53.66 70 ILE A C 1
ATOM 552 O O . ILE A 1 70 ? -6.583 26.291 -27.420 1.00 53.66 70 ILE A O 1
ATOM 556 N N . GLY A 1 71 ? -4.971 27.200 -28.693 1.00 40.53 71 GLY A N 1
ATOM 557 C CA . GLY A 1 71 ? -5.858 27.625 -29.764 1.00 40.53 71 GLY A CA 1
ATOM 558 C C . GLY A 1 71 ? -6.551 26.414 -30.382 1.00 40.53 71 GLY A C 1
ATOM 559 O O . GLY A 1 71 ? -5.898 25.497 -30.878 1.00 40.53 71 GLY A O 1
ATOM 560 N N . THR A 1 72 ? -7.881 26.427 -30.371 1.00 57.97 72 THR A N 1
ATOM 561 C CA . THR A 1 72 ? -8.738 25.517 -31.134 1.00 57.97 72 THR A CA 1
ATOM 562 C C . THR A 1 72 ? -8.618 25.848 -32.623 1.00 57.97 72 THR A C 1
ATOM 564 O O . THR A 1 72 ? -9.471 26.493 -33.225 1.00 57.97 72 THR A O 1
ATOM 567 N N . GLY A 1 73 ? -7.496 25.449 -33.217 1.00 38.03 73 GLY A N 1
ATOM 568 C CA . GLY A 1 73 ? -7.226 25.538 -34.646 1.00 38.03 73 GLY A CA 1
ATOM 569 C C . GLY A 1 73 ? -7.351 24.164 -35.276 1.00 38.03 73 GLY A C 1
ATOM 570 O O . GLY A 1 73 ? -6.406 23.381 -35.249 1.00 38.03 73 GLY A O 1
ATOM 571 N N . GLY A 1 74 ? -8.532 23.875 -35.817 1.00 47.44 74 GLY A N 1
ATOM 572 C CA . GLY A 1 74 ? -8.687 22.818 -36.801 1.00 47.44 74 GLY A CA 1
ATOM 573 C C . GLY A 1 74 ? -7.904 23.127 -38.079 1.00 47.44 74 GLY A C 1
ATOM 574 O O . GLY A 1 74 ? -7.530 24.269 -38.334 1.00 47.44 74 GLY A O 1
ATOM 575 N N . GLU A 1 75 ? -7.765 22.074 -38.879 1.00 54.25 75 GLU A N 1
ATOM 576 C CA . GLU A 1 75 ? -7.205 21.993 -40.233 1.00 54.25 75 GLU A CA 1
ATOM 577 C C . GLU A 1 75 ? -5.761 21.466 -40.343 1.00 54.25 75 GLU A C 1
ATOM 579 O O . GLU A 1 75 ? -4.822 21.962 -39.731 1.00 54.25 75 GLU A O 1
ATOM 584 N N . PHE A 1 76 ? -5.644 20.465 -41.227 1.00 46.62 76 PHE A N 1
ATOM 585 C CA . PHE A 1 76 ? -4.456 19.785 -41.755 1.00 46.62 76 PHE A CA 1
ATOM 586 C C . PHE A 1 76 ? -3.847 18.639 -40.932 1.00 46.62 76 PHE A C 1
ATOM 588 O O . PHE A 1 76 ? -2.873 18.809 -40.214 1.00 46.62 76 PHE A O 1
ATOM 595 N N . PHE A 1 77 ? -4.368 17.426 -41.154 1.00 35.41 77 PHE A N 1
ATOM 596 C CA . PHE A 1 77 ? -3.654 16.381 -41.912 1.00 35.41 77 PHE A CA 1
ATOM 597 C C . PHE A 1 77 ? -4.662 15.288 -42.322 1.00 35.41 77 PHE A C 1
ATOM 599 O O . PHE A 1 77 ? -5.040 14.427 -41.530 1.00 35.41 77 PHE A O 1
ATOM 606 N N . GLU A 1 78 ? -5.143 15.360 -43.564 1.00 43.59 78 GLU A N 1
ATOM 607 C CA . GLU A 1 78 ? -5.832 14.252 -44.229 1.00 43.59 78 GLU A CA 1
ATOM 608 C C . GLU A 1 78 ? -4.806 13.282 -44.829 1.00 43.59 78 GLU A C 1
ATOM 610 O O . GLU A 1 78 ? -3.863 13.710 -45.493 1.00 43.59 78 GLU A O 1
ATOM 615 N N . SER A 1 79 ? -5.108 11.984 -44.694 1.00 44.78 79 SER A N 1
ATOM 616 C CA . SER A 1 79 ? -4.590 10.828 -45.453 1.00 44.78 79 SER A CA 1
ATOM 617 C C . SER A 1 79 ? -3.110 10.453 -45.220 1.00 44.78 79 SER A C 1
ATOM 619 O O . SER A 1 79 ? -2.244 11.306 -45.118 1.00 44.78 79 SER A O 1
ATOM 621 N N . ALA A 1 80 ? -2.715 9.187 -45.088 1.00 35.75 80 ALA A N 1
ATOM 622 C CA . ALA A 1 80 ? -3.279 7.976 -45.666 1.00 35.75 80 ALA A CA 1
ATOM 623 C C . ALA A 1 80 ? -3.067 6.755 -44.748 1.00 35.75 80 ALA A C 1
ATOM 625 O O . ALA A 1 80 ? -1.962 6.491 -44.275 1.00 35.75 80 ALA A O 1
ATOM 626 N N . THR A 1 81 ? -4.141 5.999 -44.534 1.00 45.22 81 THR A N 1
ATOM 627 C CA . THR A 1 81 ? -4.085 4.549 -44.317 1.00 45.22 81 THR A CA 1
ATOM 628 C C . THR A 1 81 ? -4.017 3.837 -45.671 1.00 45.22 81 THR A C 1
ATOM 630 O O . THR A 1 81 ? -4.451 4.403 -46.671 1.00 45.22 81 THR A O 1
ATOM 633 N N . ASP A 1 82 ? -3.547 2.588 -45.632 1.00 43.06 82 ASP A N 1
ATOM 634 C CA . ASP A 1 82 ? -3.365 1.599 -46.710 1.00 43.06 82 ASP A CA 1
ATOM 635 C C . ASP A 1 82 ? -2.029 1.659 -47.457 1.00 43.06 82 ASP A C 1
ATOM 637 O O . ASP A 1 82 ? -1.813 2.540 -48.274 1.00 43.06 82 ASP A O 1
ATOM 641 N N . TYR A 1 83 ? -1.159 0.672 -47.198 1.00 37.81 83 TYR A N 1
ATOM 642 C CA . TYR A 1 83 ? -0.662 -0.250 -48.230 1.00 37.81 83 TYR A CA 1
ATOM 643 C C . TYR A 1 83 ? -0.111 -1.543 -47.595 1.00 37.81 83 TYR A C 1
ATOM 645 O O . TYR A 1 83 ? 0.889 -1.545 -46.883 1.00 37.81 83 TYR A O 1
ATOM 653 N N . ASN A 1 84 ? -0.882 -2.601 -47.845 1.00 38.59 84 ASN A N 1
ATOM 654 C CA . ASN A 1 84 ? -0.610 -4.031 -47.996 1.00 38.59 84 ASN A CA 1
ATOM 655 C C . ASN A 1 84 ? 0.780 -4.622 -47.697 1.00 38.59 84 ASN A C 1
ATOM 657 O O . ASN A 1 84 ? 1.813 -4.188 -48.200 1.00 38.59 84 ASN A O 1
ATOM 661 N N . GLU A 1 85 ? 0.706 -5.759 -47.002 1.00 45.28 85 GLU A N 1
ATOM 662 C CA . GLU A 1 85 ? 1.536 -6.945 -47.210 1.00 45.28 85 GLU A CA 1
ATOM 663 C C . GLU A 1 85 ? 1.634 -7.279 -48.709 1.00 45.28 85 GLU A C 1
ATOM 665 O O . GLU A 1 85 ? 0.617 -7.579 -49.329 1.00 45.28 85 GLU A O 1
ATOM 670 N N . GLU A 1 86 ? 2.841 -7.302 -49.274 1.00 41.91 86 GLU A N 1
ATOM 671 C CA . GLU A 1 86 ? 3.160 -8.238 -50.351 1.00 41.91 86 GLU A CA 1
ATOM 672 C C . GLU A 1 86 ? 4.533 -8.864 -50.115 1.00 41.91 86 GLU A C 1
ATOM 674 O O . GLU A 1 86 ? 5.525 -8.219 -49.766 1.00 41.91 86 GLU A O 1
ATOM 679 N N . GLU A 1 87 ? 4.506 -10.182 -50.249 1.00 42.31 87 GLU A N 1
ATOM 680 C CA . GLU A 1 87 ? 5.613 -11.110 -50.226 1.00 42.31 87 GLU A CA 1
ATOM 681 C C . GLU A 1 87 ? 6.605 -10.842 -51.365 1.00 42.31 87 GLU A C 1
ATOM 683 O O . GLU A 1 87 ? 6.266 -10.280 -52.399 1.00 42.31 87 GLU A O 1
ATOM 688 N N . GLY A 1 88 ? 7.832 -11.321 -51.146 1.00 41.78 88 GLY A N 1
ATOM 689 C CA . GLY A 1 88 ? 8.774 -11.831 -52.140 1.00 41.78 88 GLY A CA 1
ATOM 690 C C . GLY A 1 88 ? 8.689 -11.327 -53.582 1.00 41.78 88 GLY A C 1
ATOM 691 O O . GLY A 1 88 ? 7.794 -11.700 -54.325 1.00 41.78 88 GLY A O 1
ATOM 692 N N . ASN A 1 89 ? 9.777 -10.715 -54.041 1.00 35.28 89 ASN A N 1
ATOM 693 C CA . ASN A 1 89 ? 10.532 -11.309 -55.139 1.00 35.28 89 ASN A CA 1
ATOM 694 C C . ASN A 1 89 ? 11.976 -10.810 -55.140 1.00 35.28 89 ASN A C 1
ATOM 696 O O . ASN A 1 89 ? 12.257 -9.618 -55.037 1.00 35.28 89 ASN A O 1
ATOM 700 N N . ASN A 1 90 ? 12.879 -11.785 -55.240 1.00 47.22 90 ASN A N 1
ATOM 701 C CA . ASN A 1 90 ? 14.216 -11.601 -55.771 1.00 47.22 90 ASN A CA 1
ATOM 702 C C . ASN A 1 90 ? 14.077 -11.002 -57.166 1.00 47.22 90 ASN A C 1
ATOM 704 O O . ASN A 1 90 ? 13.503 -11.667 -58.022 1.00 47.22 90 ASN A O 1
ATOM 708 N N . GLU A 1 91 ? 14.652 -9.834 -57.409 1.00 40.72 91 GLU A N 1
ATOM 709 C CA . GLU A 1 91 ? 15.187 -9.540 -58.730 1.00 40.72 91 GLU A CA 1
ATOM 710 C C . GLU A 1 91 ? 16.561 -8.907 -58.559 1.00 40.72 91 GLU A C 1
ATOM 712 O O . GLU A 1 91 ? 16.760 -7.905 -57.866 1.00 40.72 91 GLU A O 1
ATOM 717 N N . ASP A 1 92 ? 17.515 -9.610 -59.150 1.00 47.50 92 ASP A N 1
ATOM 718 C CA . ASP A 1 92 ? 18.887 -9.222 -59.357 1.00 47.50 92 ASP A CA 1
ATOM 719 C C . ASP A 1 92 ? 18.937 -7.824 -59.977 1.00 47.50 92 ASP A C 1
ATOM 721 O O . ASP A 1 92 ? 18.512 -7.607 -61.112 1.00 47.50 92 ASP A O 1
ATOM 725 N N . VAL A 1 93 ? 19.494 -6.858 -59.245 1.00 44.62 93 VAL A N 1
ATOM 726 C CA . VAL A 1 93 ? 19.931 -5.599 -59.855 1.00 44.62 93 VAL A CA 1
ATOM 727 C C . VAL A 1 93 ? 21.257 -5.892 -60.548 1.00 44.62 93 VAL A C 1
ATOM 729 O O . VAL A 1 93 ? 22.344 -5.628 -60.029 1.00 44.62 93 VAL A O 1
ATOM 732 N N . GLU A 1 94 ? 21.139 -6.529 -61.710 1.00 42.19 94 GLU A N 1
ATOM 733 C CA . GLU A 1 94 ? 22.193 -6.614 -62.702 1.00 42.19 94 GLU A CA 1
ATOM 734 C C . GLU A 1 94 ? 22.571 -5.204 -63.173 1.00 42.19 94 GLU A C 1
ATOM 736 O O . GLU A 1 94 ? 21.732 -4.385 -63.542 1.00 42.19 94 GLU A O 1
ATOM 741 N N . ASN A 1 95 ? 23.876 -4.946 -63.120 1.00 47.56 95 ASN A N 1
ATOM 742 C CA . ASN A 1 95 ? 24.669 -4.192 -64.084 1.00 47.56 95 ASN A CA 1
ATOM 743 C C . ASN A 1 95 ? 23.926 -3.302 -65.095 1.00 47.56 95 ASN A C 1
ATOM 745 O O . ASN A 1 95 ? 23.434 -3.781 -66.111 1.00 47.56 95 ASN A O 1
ATOM 749 N N . SER A 1 96 ? 24.110 -1.992 -64.954 1.00 46.38 96 SER A N 1
ATOM 750 C CA . SER A 1 96 ? 24.381 -1.126 -66.106 1.00 46.38 96 SER A CA 1
ATOM 751 C C . SER A 1 96 ? 25.033 0.167 -65.618 1.00 46.38 96 SER A C 1
ATOM 753 O O . SER A 1 96 ? 24.355 1.139 -65.292 1.00 46.38 96 SER A O 1
ATOM 755 N N . PHE A 1 97 ? 26.360 0.167 -65.505 1.00 39.97 97 PHE A N 1
ATOM 756 C CA . PHE A 1 97 ? 27.118 1.415 -65.542 1.00 39.97 97 PHE A CA 1
ATOM 757 C C . PHE A 1 97 ? 28.067 1.321 -66.729 1.00 39.97 97 PHE A C 1
ATOM 759 O O . PHE A 1 97 ? 29.159 0.767 -66.643 1.00 39.97 97 PHE A O 1
ATOM 766 N N . ASP A 1 98 ? 27.492 1.748 -67.846 1.00 42.59 98 ASP A N 1
ATOM 767 C CA . ASP A 1 98 ? 28.033 2.058 -69.161 1.00 42.59 98 ASP A CA 1
ATOM 768 C C . ASP A 1 98 ? 29.563 2.029 -69.279 1.00 42.59 98 ASP A C 1
ATOM 770 O O . ASP A 1 98 ? 30.287 2.951 -68.898 1.00 42.59 98 ASP A O 1
ATOM 774 N N . ASP A 1 99 ? 30.030 0.937 -69.880 1.00 43.88 99 ASP A N 1
ATOM 775 C CA . ASP A 1 99 ? 31.344 0.797 -70.488 1.00 43.88 99 ASP A CA 1
ATOM 776 C C . ASP A 1 99 ? 31.336 1.600 -71.801 1.00 43.88 99 ASP A C 1
ATOM 778 O O . ASP A 1 99 ? 31.062 1.078 -72.882 1.00 43.88 99 ASP A O 1
ATOM 782 N N . GLU A 1 100 ? 31.571 2.912 -71.708 1.00 45.25 100 GLU A N 1
ATOM 783 C CA . GLU A 1 100 ? 31.826 3.780 -72.865 1.00 45.25 100 GLU A CA 1
ATOM 784 C C . GLU A 1 100 ? 33.247 3.500 -73.400 1.00 45.25 100 GLU A C 1
ATOM 786 O O . GLU A 1 100 ? 34.175 4.312 -73.342 1.00 45.25 100 GLU A O 1
ATOM 791 N N . SER A 1 101 ? 33.429 2.277 -73.900 1.00 46.97 101 SER A N 1
ATOM 792 C CA . SER A 1 101 ? 34.565 1.870 -74.713 1.00 46.97 101 SER A CA 1
ATOM 793 C C . SER A 1 101 ? 34.508 2.650 -76.025 1.00 46.97 101 SER A C 1
ATOM 795 O O . SER A 1 101 ? 33.819 2.292 -76.976 1.00 46.97 101 SER A O 1
ATOM 797 N N . THR A 1 102 ? 35.224 3.768 -76.044 1.00 45.25 102 THR A N 1
ATOM 798 C CA . THR A 1 102 ? 35.495 4.567 -77.236 1.00 45.25 102 THR A CA 1
ATOM 799 C C . THR A 1 102 ? 36.130 3.669 -78.296 1.00 45.25 102 THR A C 1
ATOM 801 O O . THR A 1 102 ? 37.208 3.114 -78.082 1.00 45.25 102 THR A O 1
ATOM 804 N N . GLU A 1 103 ? 35.444 3.516 -79.432 1.00 44.53 103 GLU A N 1
ATOM 805 C CA . GLU A 1 103 ? 35.969 2.900 -80.651 1.00 44.53 103 GLU A CA 1
ATOM 806 C C . GLU A 1 103 ? 37.313 3.551 -81.001 1.00 44.53 103 GLU A C 1
ATOM 808 O O . GLU A 1 103 ? 37.389 4.698 -81.441 1.00 44.53 103 GLU A O 1
ATOM 813 N N . ILE A 1 104 ? 38.403 2.822 -80.768 1.00 44.50 104 ILE A N 1
ATOM 814 C CA . ILE A 1 104 ? 39.714 3.190 -81.284 1.00 44.50 104 ILE A CA 1
ATOM 815 C C . ILE A 1 104 ? 39.676 2.807 -82.760 1.00 44.50 104 ILE A C 1
ATOM 817 O O . ILE A 1 104 ? 39.771 1.625 -83.091 1.00 44.50 104 ILE A O 1
ATOM 821 N N . GLU A 1 105 ? 39.491 3.804 -83.629 1.00 44.09 105 GLU A N 1
ATOM 822 C CA . GLU A 1 105 ? 39.675 3.671 -85.074 1.00 44.09 105 GLU A CA 1
ATOM 823 C C . GLU A 1 105 ? 40.949 2.865 -85.360 1.00 44.09 105 GLU A C 1
ATOM 825 O O . GLU A 1 105 ? 42.057 3.211 -84.937 1.00 44.09 105 GLU A O 1
ATOM 830 N N . GLU A 1 106 ? 40.764 1.761 -86.077 1.00 44.44 106 GLU A N 1
ATOM 831 C CA . GLU A 1 106 ? 41.812 0.891 -86.581 1.00 44.44 106 GLU A CA 1
ATOM 832 C C . GLU A 1 106 ? 42.784 1.721 -87.435 1.00 44.44 106 GLU A C 1
ATOM 834 O O . GLU A 1 106 ? 42.497 2.112 -88.567 1.00 44.44 106 GLU A O 1
ATOM 839 N N . PHE A 1 107 ? 43.946 2.042 -86.861 1.00 47.78 107 PHE A N 1
ATOM 840 C CA . PHE A 1 107 ? 44.996 2.799 -87.533 1.00 47.78 107 PHE A CA 1
ATOM 841 C C . PHE A 1 107 ? 45.584 1.949 -88.664 1.00 47.78 107 PHE A C 1
ATOM 843 O O . PHE A 1 107 ? 46.479 1.131 -88.449 1.00 47.78 107 PHE A O 1
ATOM 850 N N . VAL A 1 108 ? 45.080 2.141 -89.883 1.00 53.88 108 VAL A N 1
ATOM 851 C CA . VAL A 1 108 ? 45.672 1.576 -91.098 1.00 53.88 108 VAL A CA 1
ATOM 852 C C . VAL A 1 108 ? 47.054 2.216 -91.287 1.00 53.88 108 VAL A C 1
ATOM 854 O O . VAL A 1 108 ? 47.135 3.427 -91.519 1.00 53.88 108 VAL A O 1
ATOM 857 N N . PRO A 1 109 ? 48.167 1.462 -91.194 1.00 57.94 109 PRO A N 1
ATOM 858 C CA . PRO A 1 109 ? 49.483 2.042 -91.407 1.00 57.94 109 PRO A CA 1
ATOM 859 C C . PRO A 1 109 ? 49.611 2.495 -92.872 1.00 57.94 109 PRO A C 1
ATOM 861 O O . PRO A 1 109 ? 49.222 1.754 -93.781 1.00 57.94 109 PRO A O 1
ATOM 864 N N . PRO A 1 110 ? 50.163 3.693 -93.142 1.00 61.66 110 PRO A N 1
ATOM 865 C CA . PRO A 1 110 ? 50.379 4.137 -94.510 1.00 61.66 110 PRO A CA 1
ATOM 866 C C . PRO A 1 110 ? 51.359 3.194 -95.233 1.00 61.66 110 PRO A C 1
ATOM 868 O O . PRO A 1 110 ? 52.263 2.634 -94.602 1.00 61.66 110 PRO A O 1
ATOM 871 N N . PRO A 1 111 ? 51.208 3.008 -96.559 1.00 54.66 111 PRO A N 1
ATOM 872 C CA . PRO A 1 111 ? 52.066 2.119 -97.331 1.00 54.66 111 PRO A CA 1
ATOM 873 C C . PRO A 1 111 ? 53.541 2.542 -97.222 1.00 54.66 111 PRO A C 1
ATOM 875 O O . PRO A 1 111 ? 53.833 3.736 -97.096 1.00 54.66 111 PRO A O 1
ATOM 878 N N . PRO A 1 112 ? 54.490 1.588 -97.291 1.00 49.28 112 PRO A N 1
ATOM 879 C CA . PRO A 1 112 ? 55.905 1.868 -97.104 1.00 49.28 112 PRO A CA 1
ATOM 880 C C . PRO A 1 112 ? 56.390 2.845 -98.176 1.00 49.28 112 PRO A C 1
ATOM 882 O O . PRO A 1 112 ? 56.492 2.513 -99.359 1.00 49.28 112 PRO A O 1
ATOM 885 N N . VAL A 1 113 ? 56.689 4.073 -97.753 1.00 50.03 113 VAL A N 1
ATOM 886 C CA . VAL A 1 113 ? 57.280 5.090 -98.618 1.00 50.03 113 VAL A CA 1
ATOM 887 C C . VAL A 1 113 ? 58.683 4.617 -98.982 1.00 50.03 113 VAL A C 1
ATOM 889 O O . VAL A 1 113 ? 59.544 4.447 -98.118 1.00 50.03 113 VAL A O 1
ATOM 892 N N . ALA A 1 114 ? 58.893 4.372 -100.274 1.00 42.34 114 ALA A N 1
ATOM 893 C CA . ALA A 1 114 ? 60.168 3.963 -100.835 1.00 42.34 114 ALA A CA 1
ATOM 894 C C . ALA A 1 114 ? 61.300 4.873 -100.331 1.00 42.34 114 ALA A C 1
ATOM 896 O O . ALA A 1 114 ? 61.268 6.095 -100.501 1.00 42.34 114 ALA A O 1
ATOM 897 N N . ALA A 1 115 ? 62.304 4.258 -99.707 1.00 46.72 115 ALA A N 1
ATOM 898 C CA . ALA A 1 115 ? 63.481 4.925 -99.179 1.00 46.72 115 ALA A CA 1
ATOM 899 C C . ALA A 1 115 ? 64.281 5.585 -100.313 1.00 46.72 115 ALA A C 1
ATOM 901 O O . ALA A 1 115 ? 65.140 4.976 -100.951 1.00 46.72 115 ALA A O 1
ATOM 902 N N . VAL A 1 116 ? 64.021 6.869 -100.553 1.00 44.00 116 VAL A N 1
ATOM 903 C CA . VAL A 1 116 ? 64.885 7.717 -101.372 1.00 44.00 116 VAL A CA 1
ATOM 904 C C . VAL A 1 116 ? 66.101 8.082 -100.522 1.00 44.00 116 VAL A C 1
ATOM 906 O O . VAL A 1 116 ? 66.101 9.050 -99.764 1.00 44.00 116 VAL A O 1
ATOM 909 N N . SER A 1 117 ? 67.159 7.280 -100.653 1.00 46.97 117 SER A N 1
ATOM 910 C CA . SER A 1 117 ? 68.494 7.557 -100.120 1.00 46.97 117 SER A CA 1
ATOM 911 C C . SER A 1 117 ? 69.071 8.822 -100.769 1.00 46.97 117 SER A C 1
ATOM 913 O O . SER A 1 117 ? 69.808 8.764 -101.754 1.00 46.97 117 SER A O 1
ATOM 915 N N . ARG A 1 118 ? 68.758 9.987 -100.199 1.00 42.34 118 ARG A N 1
ATOM 916 C CA . ARG A 1 118 ? 69.492 11.238 -100.418 1.00 42.34 118 ARG A CA 1
ATOM 917 C C . ARG A 1 118 ? 70.268 11.556 -99.147 1.00 42.34 118 ARG A C 1
ATOM 919 O O . ARG A 1 118 ? 69.693 11.936 -98.133 1.00 42.34 118 ARG A O 1
ATOM 926 N N . LYS A 1 119 ? 71.592 11.392 -99.214 1.00 46.94 119 LYS A N 1
ATOM 927 C CA . LYS A 1 119 ? 72.540 11.843 -98.189 1.00 46.94 119 LYS A CA 1
ATOM 928 C C . LYS A 1 119 ? 72.456 13.372 -98.072 1.00 46.94 119 LYS A C 1
ATOM 930 O O . LYS A 1 119 ? 73.145 14.084 -98.791 1.00 46.94 119 LYS A O 1
ATOM 935 N N . ASN A 1 120 ? 71.595 13.856 -97.178 1.00 44.59 120 ASN A N 1
ATOM 936 C CA . ASN A 1 120 ? 71.511 15.254 -96.759 1.00 44.59 120 ASN A CA 1
ATOM 937 C C . ASN A 1 120 ? 72.129 15.384 -95.354 1.00 44.59 120 ASN A C 1
ATOM 939 O O . ASN A 1 120 ? 71.525 14.925 -94.386 1.00 44.59 120 ASN A O 1
ATOM 943 N N . PRO A 1 121 ? 73.304 16.016 -95.192 1.00 47.72 121 PRO A N 1
ATOM 944 C CA . PRO A 1 121 ? 74.017 16.070 -93.913 1.00 47.72 121 PRO A CA 1
ATOM 945 C C . PRO A 1 121 ? 73.501 17.173 -92.963 1.00 47.72 121 PRO A C 1
ATOM 947 O O . PRO A 1 121 ? 74.268 17.719 -92.179 1.00 47.72 121 PRO A O 1
ATOM 950 N N . LYS A 1 122 ? 72.209 17.529 -93.014 1.00 51.47 122 LYS A N 1
ATOM 951 C CA . LYS A 1 122 ? 71.609 18.598 -92.181 1.00 51.47 122 LYS A CA 1
ATOM 952 C C . LYS A 1 122 ? 70.398 18.157 -91.340 1.00 51.47 122 LYS A C 1
ATOM 954 O O . LYS A 1 122 ? 69.628 19.001 -90.901 1.00 51.47 122 LYS A O 1
ATOM 959 N N . LEU A 1 123 ? 70.214 16.855 -91.108 1.00 46.91 123 LEU A N 1
ATOM 960 C CA . LEU A 1 123 ? 69.064 16.317 -90.354 1.00 46.91 123 LEU A CA 1
ATOM 961 C C . LEU A 1 123 ? 69.409 15.791 -88.948 1.00 46.91 123 LEU A C 1
ATOM 963 O O . LEU A 1 123 ? 68.519 15.364 -88.216 1.00 46.91 123 LEU A O 1
ATOM 967 N N . SER A 1 124 ? 70.674 15.858 -88.531 1.00 50.75 124 SER A N 1
ATOM 968 C CA . SER A 1 124 ? 71.125 15.393 -87.213 1.00 50.75 124 SER A CA 1
ATOM 969 C C . SER A 1 124 ? 70.482 16.078 -85.988 1.00 50.75 124 SER A C 1
ATOM 971 O O . SER A 1 124 ? 70.326 15.373 -84.995 1.00 50.75 124 SER A O 1
ATOM 973 N N . PRO A 1 125 ? 70.032 17.355 -86.002 1.00 50.09 125 PRO A N 1
ATOM 974 C CA . PRO A 1 125 ? 69.375 17.945 -84.828 1.00 50.09 125 PRO A CA 1
ATOM 975 C C . PRO A 1 125 ? 67.879 17.596 -84.716 1.00 50.09 125 PRO A C 1
ATOM 977 O O . PRO A 1 125 ? 67.291 17.718 -83.645 1.00 50.09 125 PRO A O 1
ATOM 980 N N . ILE A 1 126 ? 67.242 17.176 -85.816 1.00 45.66 126 ILE A N 1
ATOM 981 C CA . ILE A 1 126 ? 65.791 16.918 -85.865 1.00 45.66 126 ILE A CA 1
ATOM 982 C C . ILE A 1 126 ? 65.474 15.512 -85.327 1.00 45.66 126 ILE A C 1
ATOM 984 O O . ILE A 1 126 ? 64.467 15.313 -84.654 1.00 45.66 126 ILE A O 1
ATOM 988 N N . LEU A 1 127 ? 66.382 14.552 -85.526 1.00 45.28 127 LEU A N 1
ATOM 989 C CA . LEU A 1 127 ? 66.250 13.180 -85.017 1.00 45.28 127 LEU A CA 1
ATOM 990 C C . LEU A 1 127 ? 66.452 13.062 -83.494 1.00 45.28 127 LEU A C 1
ATOM 992 O O . LEU A 1 127 ? 65.852 12.191 -82.871 1.00 45.28 127 LEU A O 1
ATOM 996 N N . THR A 1 128 ? 67.249 13.939 -82.874 1.00 50.91 128 THR A N 1
ATOM 997 C CA . THR A 1 128 ? 67.403 13.989 -81.405 1.00 50.91 128 THR A CA 1
ATOM 998 C C . THR A 1 128 ? 66.208 14.643 -80.713 1.00 50.91 128 THR A C 1
ATOM 1000 O O . THR A 1 128 ? 65.890 14.294 -79.585 1.00 50.91 128 THR A O 1
ATOM 1003 N N . SER A 1 129 ? 65.522 15.559 -81.402 1.00 52.75 129 SER A N 1
ATOM 1004 C CA . SER A 1 129 ? 64.292 16.202 -80.926 1.00 52.75 129 SER A CA 1
ATOM 1005 C C . SER A 1 129 ? 63.120 15.212 -80.866 1.00 52.75 129 SER A C 1
ATOM 1007 O O . SER A 1 129 ? 62.451 15.122 -79.844 1.00 52.75 129 SER A O 1
ATOM 1009 N N . SER A 1 130 ? 62.935 14.387 -81.906 1.00 54.50 130 SER A N 1
ATOM 1010 C CA . SER A 1 130 ? 61.863 13.375 -81.959 1.00 54.50 130 SER A CA 1
ATOM 1011 C C . SER A 1 130 ? 61.971 12.317 -80.858 1.00 54.50 130 SER A C 1
ATOM 1013 O O . SER A 1 130 ? 60.968 11.982 -80.243 1.00 54.50 130 SER A O 1
ATOM 1015 N N . LYS A 1 131 ? 63.187 11.833 -80.563 1.00 61.22 131 LYS A N 1
ATOM 1016 C CA . LYS A 1 131 ? 63.416 10.860 -79.480 1.00 61.22 131 LYS A CA 1
ATOM 1017 C C . LYS A 1 131 ? 63.034 11.415 -78.107 1.00 61.22 131 LYS A C 1
ATOM 1019 O O . LYS A 1 131 ? 62.415 10.715 -77.320 1.00 61.22 131 LYS A O 1
ATOM 1024 N N . ASN A 1 132 ? 63.325 12.694 -77.864 1.00 72.88 132 ASN A N 1
ATOM 1025 C CA . ASN A 1 132 ? 62.931 13.358 -76.624 1.00 72.88 132 ASN A CA 1
ATOM 1026 C C . ASN A 1 132 ? 61.402 13.482 -76.494 1.00 72.88 132 ASN A C 1
ATOM 1028 O O . ASN A 1 132 ? 60.891 13.421 -75.383 1.00 72.88 132 ASN A O 1
ATOM 1032 N N . PHE A 1 133 ? 60.663 13.645 -77.599 1.00 78.06 133 PHE A N 1
ATOM 1033 C CA . PHE A 1 133 ? 59.196 13.694 -77.562 1.00 78.06 133 PHE A CA 1
ATOM 1034 C C . PHE A 1 133 ? 58.563 12.333 -77.265 1.00 78.06 133 PHE A C 1
ATOM 1036 O O . PHE A 1 133 ? 57.639 12.274 -76.457 1.00 78.06 133 PHE A O 1
ATOM 1043 N N . ASP A 1 134 ? 59.064 11.257 -77.872 1.00 83.25 134 ASP A N 1
ATOM 1044 C CA . ASP A 1 134 ? 58.549 9.903 -77.631 1.00 83.25 134 ASP A CA 1
ATOM 1045 C C . ASP A 1 134 ? 58.785 9.462 -76.176 1.00 83.25 134 ASP A C 1
ATOM 1047 O O . ASP A 1 134 ? 57.892 8.886 -75.552 1.00 83.25 134 ASP A O 1
ATOM 1051 N N . ASP A 1 135 ? 59.943 9.808 -75.603 1.00 85.38 135 ASP A N 1
ATOM 1052 C CA . ASP A 1 135 ? 60.266 9.530 -74.200 1.00 85.38 135 ASP A CA 1
ATOM 1053 C C . ASP A 1 135 ? 59.357 10.322 -73.233 1.00 85.38 135 ASP A C 1
ATOM 1055 O O . ASP A 1 135 ? 58.847 9.762 -72.260 1.00 85.38 135 ASP A O 1
ATOM 1059 N N . ILE A 1 136 ? 59.074 11.602 -73.524 1.00 87.19 136 ILE A N 1
ATOM 1060 C CA . ILE A 1 136 ? 58.131 12.431 -72.744 1.00 87.19 136 ILE A CA 1
ATOM 1061 C C . ILE A 1 136 ? 56.701 11.882 -72.844 1.00 87.19 136 ILE A C 1
ATOM 1063 O O . ILE A 1 136 ? 55.971 11.833 -71.852 1.00 87.19 136 ILE A O 1
ATOM 1067 N N . LEU A 1 137 ? 56.286 11.443 -74.033 1.00 87.88 137 LEU A N 1
ATOM 1068 C CA . LEU A 1 137 ? 54.956 10.883 -74.256 1.00 87.88 137 LEU A CA 1
ATOM 1069 C C . LEU A 1 137 ? 54.785 9.541 -73.530 1.00 87.88 137 LEU A C 1
ATOM 1071 O O . LEU A 1 137 ? 53.740 9.298 -72.923 1.00 87.88 137 LEU A O 1
ATOM 1075 N N . ALA A 1 138 ? 55.818 8.696 -73.530 1.00 87.44 138 ALA A N 1
ATOM 1076 C CA . ALA A 1 138 ? 55.843 7.462 -72.752 1.00 87.44 138 ALA A CA 1
ATOM 1077 C C . ALA A 1 138 ? 55.784 7.737 -71.240 1.00 87.44 138 ALA A C 1
ATOM 1079 O O . ALA A 1 138 ? 55.022 7.073 -70.533 1.00 87.44 138 ALA A O 1
ATOM 1080 N N . GLN A 1 139 ? 56.519 8.745 -70.754 1.00 91.12 139 GLN A N 1
ATOM 1081 C CA . GLN A 1 139 ? 56.481 9.161 -69.352 1.00 91.12 139 GLN A CA 1
ATOM 1082 C C . GLN A 1 139 ? 55.076 9.619 -68.935 1.00 91.12 139 GLN A C 1
ATOM 1084 O O . GLN A 1 139 ? 54.528 9.093 -67.968 1.00 91.12 139 GLN A O 1
ATOM 1089 N N . HIS A 1 140 ? 54.449 10.533 -69.679 1.00 92.38 140 HIS A N 1
ATOM 1090 C CA . HIS A 1 140 ? 53.098 11.000 -69.351 1.00 92.38 140 HIS A CA 1
ATOM 1091 C C . HIS A 1 140 ? 52.046 9.891 -69.440 1.00 92.38 140 HIS A C 1
ATOM 1093 O O . HIS A 1 140 ? 51.099 9.874 -68.654 1.00 92.38 140 HIS A O 1
ATOM 1099 N N . LYS A 1 141 ? 52.209 8.927 -70.354 1.00 92.69 141 LYS A N 1
ATOM 1100 C CA . LYS A 1 141 ? 51.331 7.753 -70.420 1.00 92.69 141 LYS A CA 1
ATOM 1101 C C . LYS A 1 141 ? 51.451 6.889 -69.160 1.00 92.69 141 LYS A C 1
ATOM 1103 O O . LYS A 1 141 ? 50.429 6.448 -68.638 1.00 92.69 141 LYS A O 1
ATOM 1108 N N . ALA A 1 142 ? 52.669 6.688 -68.655 1.00 93.44 142 ALA A N 1
ATOM 1109 C CA . ALA A 1 142 ? 52.906 5.968 -67.405 1.00 93.44 142 ALA A CA 1
ATOM 1110 C C . ALA A 1 142 ? 52.364 6.733 -66.183 1.00 93.44 142 ALA A C 1
ATOM 1112 O O . ALA A 1 142 ? 51.727 6.132 -65.320 1.00 93.44 142 ALA A O 1
ATOM 1113 N N . GLU A 1 143 ? 52.543 8.057 -66.132 1.00 94.81 143 GLU A N 1
ATOM 1114 C CA . GLU A 1 143 ? 51.980 8.914 -65.079 1.00 94.81 143 GLU A CA 1
ATOM 1115 C C . GLU A 1 143 ? 50.445 8.858 -65.069 1.00 94.81 143 GLU A C 1
ATOM 1117 O O . GLU A 1 143 ? 49.847 8.639 -64.018 1.00 94.81 143 GLU A O 1
ATOM 1122 N N . LEU A 1 144 ? 49.793 8.970 -66.233 1.00 94.62 144 LEU A N 1
ATOM 1123 C CA . LEU A 1 144 ? 48.336 8.841 -66.351 1.00 94.62 144 LEU A CA 1
ATOM 1124 C C . LEU A 1 144 ? 47.838 7.461 -65.918 1.00 94.62 144 LEU A C 1
ATOM 1126 O O . LEU A 1 144 ? 46.799 7.365 -65.266 1.00 94.62 144 LEU A O 1
ATOM 1130 N N . GLN A 1 145 ? 48.562 6.396 -66.265 1.00 93.88 145 GLN A N 1
ATOM 1131 C CA . GLN A 1 145 ? 48.214 5.049 -65.828 1.00 93.88 145 GLN A CA 1
ATOM 1132 C C . GLN A 1 145 ? 48.344 4.907 -64.305 1.00 93.88 145 GLN A C 1
ATOM 1134 O O . GLN A 1 145 ? 47.416 4.418 -63.665 1.00 93.88 145 GLN A O 1
ATOM 1139 N N . SER A 1 146 ? 49.425 5.423 -63.714 1.00 96.38 146 SER A N 1
ATOM 1140 C CA . SER A 1 146 ? 49.607 5.422 -62.259 1.00 96.38 146 SER A CA 1
ATOM 1141 C C . SER A 1 146 ? 48.524 6.230 -61.538 1.00 96.38 146 SER A C 1
ATOM 1143 O O . SER A 1 146 ? 47.987 5.767 -60.534 1.00 96.38 146 SER A O 1
ATOM 1145 N N . LEU A 1 147 ? 48.140 7.403 -62.057 1.00 95.56 147 LEU A N 1
ATOM 1146 C CA . LEU A 1 147 ? 47.037 8.183 -61.487 1.00 95.56 147 LEU A CA 1
ATOM 1147 C C . LEU A 1 147 ? 45.697 7.442 -61.580 1.00 95.56 147 LEU A C 1
ATOM 1149 O O . LEU A 1 147 ? 44.908 7.511 -60.641 1.00 95.56 147 LEU A O 1
ATOM 1153 N N . ARG A 1 148 ? 45.431 6.723 -62.679 1.00 95.56 148 ARG A N 1
ATOM 1154 C CA . ARG A 1 148 ? 44.215 5.901 -62.820 1.00 95.56 148 ARG A CA 1
ATOM 1155 C C . ARG A 1 148 ? 44.179 4.768 -61.799 1.00 95.56 148 ARG A C 1
ATOM 1157 O O . ARG A 1 148 ? 43.142 4.556 -61.178 1.00 95.56 148 ARG A O 1
ATOM 1164 N N . GLU A 1 149 ? 45.302 4.085 -61.592 1.00 96.31 149 GLU A N 1
ATOM 1165 C CA . GLU A 1 149 ? 45.425 3.031 -60.579 1.00 96.31 149 GLU A CA 1
ATOM 1166 C C . GLU A 1 149 ? 45.211 3.591 -59.164 1.00 96.31 149 GLU A C 1
ATOM 1168 O O . GLU A 1 149 ? 44.413 3.046 -58.403 1.00 96.31 149 GLU A O 1
ATOM 1173 N N . GLN A 1 150 ? 45.832 4.729 -58.834 1.00 96.19 150 GLN A N 1
ATOM 1174 C CA . GLN A 1 150 ? 45.626 5.405 -57.547 1.00 96.19 150 GLN A CA 1
ATOM 1175 C C . GLN A 1 150 ? 44.167 5.832 -57.346 1.00 96.19 150 GLN A C 1
ATOM 1177 O O . GLN A 1 150 ? 43.610 5.635 -56.269 1.00 96.19 150 GLN A O 1
ATOM 1182 N N . PHE A 1 151 ? 43.526 6.385 -58.378 1.00 95.81 151 PHE A N 1
ATOM 1183 C CA . PHE A 1 151 ? 42.125 6.792 -58.303 1.00 95.81 151 PHE A CA 1
ATOM 1184 C C . PHE A 1 151 ? 41.192 5.593 -58.098 1.00 95.81 151 PHE A C 1
ATOM 1186 O O . PHE A 1 151 ? 40.304 5.653 -57.249 1.00 95.81 151 PHE A O 1
ATOM 1193 N N . SER A 1 152 ? 41.432 4.484 -58.805 1.00 96.25 152 SER A N 1
ATOM 1194 C CA . SER A 1 152 ? 40.682 3.237 -58.618 1.00 96.25 152 SER A CA 1
ATOM 1195 C C . SER A 1 152 ? 40.841 2.688 -57.199 1.00 96.25 152 SER A C 1
ATOM 1197 O O . SER A 1 152 ? 39.857 2.262 -56.593 1.00 96.25 152 SER A O 1
ATOM 1199 N N . GLN A 1 153 ? 42.058 2.728 -56.647 1.00 96.50 153 GLN A N 1
ATOM 1200 C CA . GLN A 1 153 ? 42.318 2.282 -55.279 1.00 96.50 153 GLN A CA 1
ATOM 1201 C C . GLN A 1 153 ? 41.563 3.143 -54.260 1.00 96.50 153 GLN A C 1
ATOM 1203 O O . GLN A 1 153 ? 40.839 2.611 -53.423 1.00 96.50 153 GLN A O 1
ATOM 1208 N N . VAL A 1 154 ? 41.649 4.471 -54.379 1.00 97.50 154 VAL A N 1
ATOM 1209 C CA . VAL A 1 154 ? 40.942 5.406 -53.489 1.00 97.50 154 VAL A CA 1
ATOM 1210 C C . VAL A 1 154 ? 39.425 5.217 -53.571 1.00 97.50 154 VAL A C 1
ATOM 1212 O O . VAL A 1 154 ? 38.745 5.221 -52.546 1.00 97.50 154 VAL A O 1
ATOM 1215 N N . GLN A 1 155 ? 38.871 5.005 -54.768 1.00 96.50 155 GLN A N 1
ATOM 1216 C CA . GLN A 1 155 ? 37.445 4.708 -54.922 1.00 96.50 155 GLN A CA 1
ATOM 1217 C C . GLN A 1 155 ? 37.039 3.417 -54.205 1.00 96.50 155 GLN A C 1
ATOM 1219 O O . GLN A 1 155 ? 35.988 3.374 -53.558 1.00 96.50 155 GLN A O 1
ATOM 1224 N N . GLN A 1 156 ? 37.862 2.372 -54.299 1.00 96.38 156 GLN A N 1
ATOM 1225 C CA . GLN A 1 156 ? 37.603 1.107 -53.624 1.00 96.38 156 GLN A CA 1
ATOM 1226 C C . GLN A 1 156 ? 37.712 1.240 -52.100 1.00 96.38 156 GLN A C 1
ATOM 1228 O O . GLN A 1 156 ? 36.844 0.736 -51.385 1.00 96.38 156 GLN A O 1
ATOM 1233 N N . ASP A 1 157 ? 38.711 1.969 -51.605 1.00 96.94 157 ASP A N 1
ATOM 1234 C CA . ASP A 1 157 ? 38.892 2.229 -50.176 1.00 96.94 157 ASP A CA 1
ATOM 1235 C C . ASP A 1 157 ? 37.709 3.018 -49.605 1.00 96.94 157 ASP A C 1
ATOM 1237 O O . ASP A 1 157 ? 37.118 2.604 -48.606 1.00 96.94 157 ASP A O 1
ATOM 1241 N N . HIS A 1 158 ? 37.258 4.069 -50.298 1.00 97.44 158 HIS A N 1
ATOM 1242 C CA . HIS A 1 158 ? 36.056 4.810 -49.911 1.00 97.44 158 HIS A CA 1
ATOM 1243 C C . HIS A 1 158 ? 34.801 3.930 -49.921 1.00 97.44 158 HIS A C 1
ATOM 1245 O O . HIS A 1 158 ? 33.974 4.021 -49.014 1.00 97.44 158 HIS A O 1
ATOM 1251 N N . LYS A 1 159 ? 34.638 3.052 -50.919 1.00 96.75 159 LYS A N 1
ATOM 1252 C CA . LYS A 1 159 ? 33.501 2.119 -50.971 1.00 96.75 159 LYS A CA 1
ATOM 1253 C C . LYS A 1 159 ? 33.492 1.182 -49.759 1.00 96.75 159 LYS A C 1
ATOM 1255 O O . LYS A 1 159 ? 32.430 0.943 -49.173 1.00 96.75 159 LYS A O 1
ATOM 1260 N N . ASN A 1 160 ? 34.660 0.676 -49.372 1.00 96.69 160 ASN A N 1
ATOM 1261 C CA . ASN A 1 160 ? 34.815 -0.192 -48.208 1.00 96.69 160 ASN A CA 1
ATOM 1262 C C . ASN A 1 160 ? 34.541 0.567 -46.902 1.00 96.69 160 ASN A C 1
ATOM 1264 O O . ASN A 1 160 ? 33.796 0.075 -46.053 1.00 96.69 160 ASN A O 1
ATOM 1268 N N . GLU A 1 161 ? 35.071 1.783 -46.762 1.00 98.00 161 GLU A N 1
ATOM 1269 C CA . GLU A 1 161 ? 34.863 2.629 -45.586 1.00 98.00 161 GLU A CA 1
ATOM 1270 C C . GLU A 1 161 ? 33.390 3.021 -45.421 1.00 98.00 161 GLU A C 1
ATOM 1272 O O . GLU A 1 161 ? 32.824 2.840 -44.344 1.00 98.00 161 GLU A O 1
ATOM 1277 N N . ILE A 1 162 ? 32.718 3.443 -46.497 1.00 97.56 162 ILE A N 1
ATOM 1278 C CA . ILE A 1 162 ? 31.279 3.747 -46.483 1.00 97.56 162 ILE A CA 1
ATOM 1279 C C . ILE A 1 162 ? 30.467 2.518 -46.065 1.00 97.56 162 ILE A C 1
ATOM 1281 O O . ILE A 1 162 ? 29.516 2.640 -45.292 1.00 97.56 162 ILE A O 1
ATOM 1285 N N . SER A 1 163 ? 30.826 1.330 -46.556 1.00 97.62 163 SER A N 1
ATOM 1286 C CA . SER A 1 163 ? 30.135 0.086 -46.194 1.00 97.62 163 SER A CA 1
ATOM 1287 C C . SER A 1 163 ? 30.320 -0.247 -44.710 1.00 97.62 163 SER A C 1
ATOM 1289 O O . SER A 1 163 ? 29.351 -0.590 -44.031 1.00 97.62 163 SER A O 1
ATOM 1291 N N . SER A 1 164 ? 31.536 -0.070 -44.187 1.00 98.12 164 SER A N 1
ATOM 1292 C CA . SER A 1 164 ? 31.850 -0.240 -42.764 1.00 98.12 164 SER A CA 1
ATOM 1293 C C . SER A 1 164 ? 31.084 0.754 -41.883 1.00 98.12 164 SER A C 1
ATOM 1295 O O . SER A 1 164 ? 30.415 0.353 -40.931 1.00 98.12 164 SER A O 1
ATOM 1297 N N . LEU A 1 165 ? 31.094 2.043 -42.237 1.00 98.00 165 LEU A N 1
ATOM 1298 C CA . LEU A 1 165 ? 30.388 3.091 -41.496 1.00 98.00 165 LEU A CA 1
ATOM 1299 C C . LEU A 1 165 ? 28.869 2.883 -41.505 1.00 98.00 165 LEU A C 1
ATOM 1301 O O . LEU A 1 165 ? 28.220 3.074 -40.479 1.00 98.00 165 LEU A O 1
ATOM 1305 N N . LYS A 1 166 ? 28.291 2.433 -42.627 1.00 97.88 166 LYS A N 1
ATOM 1306 C CA . LYS A 1 166 ? 26.866 2.069 -42.694 1.00 97.88 166 LYS A CA 1
ATOM 1307 C C . LYS A 1 166 ? 26.523 0.921 -41.745 1.00 97.88 166 LYS A C 1
ATOM 1309 O O . LYS A 1 166 ? 25.492 0.984 -41.077 1.00 97.88 166 LYS A O 1
ATOM 1314 N N . ALA A 1 167 ? 27.376 -0.101 -41.663 1.00 96.94 167 ALA A N 1
ATOM 1315 C CA . ALA A 1 167 ? 27.179 -1.210 -40.734 1.00 96.94 167 ALA A CA 1
ATOM 1316 C C . ALA A 1 167 ? 27.267 -0.748 -39.269 1.00 96.94 167 ALA A C 1
ATOM 1318 O O . ALA A 1 167 ? 26.400 -1.089 -38.468 1.00 96.94 167 ALA A O 1
ATOM 1319 N N . GLN A 1 168 ? 28.254 0.090 -38.931 1.00 97.75 168 GLN A N 1
ATOM 1320 C CA . GLN A 1 168 ? 28.384 0.663 -37.585 1.00 97.75 168 GLN A CA 1
ATOM 1321 C C . GLN A 1 168 ? 27.172 1.520 -37.206 1.00 97.75 168 GLN A C 1
ATOM 1323 O O . GLN A 1 168 ? 26.627 1.359 -36.118 1.00 97.75 168 GLN A O 1
ATOM 1328 N N . LEU A 1 169 ? 26.705 2.381 -38.117 1.00 97.50 169 LEU A N 1
ATOM 1329 C CA . LEU A 1 169 ? 25.533 3.223 -37.885 1.00 97.50 169 LEU A CA 1
ATOM 1330 C C . LEU A 1 169 ? 24.281 2.384 -37.611 1.00 97.50 169 LEU A C 1
ATOM 1332 O O . LEU A 1 169 ? 23.523 2.706 -36.698 1.00 97.50 169 LEU A O 1
ATOM 1336 N N . LYS A 1 170 ? 24.079 1.302 -38.372 1.00 97.44 170 LYS A N 1
ATOM 1337 C CA . LYS A 1 170 ? 22.961 0.379 -38.157 1.00 97.44 170 LYS A CA 1
ATOM 1338 C C . LYS A 1 170 ? 23.021 -0.250 -36.762 1.00 97.44 170 LYS A C 1
ATOM 1340 O O . LYS A 1 170 ? 22.028 -0.199 -36.042 1.00 97.44 170 LYS A O 1
ATOM 1345 N N . ASN A 1 171 ? 24.186 -0.753 -36.355 1.00 97.38 171 ASN A N 1
ATOM 1346 C CA . ASN A 1 171 ? 24.362 -1.349 -35.029 1.00 97.38 171 ASN A CA 1
ATOM 1347 C C . ASN A 1 171 ? 24.102 -0.328 -33.908 1.00 97.38 171 ASN A C 1
ATOM 1349 O O . ASN A 1 171 ? 23.347 -0.606 -32.984 1.00 97.38 171 ASN A O 1
ATOM 1353 N N . SER A 1 172 ? 24.645 0.891 -34.012 1.00 95.50 172 SER A N 1
ATOM 1354 C CA . SER A 1 172 ? 24.403 1.938 -33.009 1.00 95.50 172 SER A CA 1
ATOM 1355 C C . SER A 1 172 ? 22.938 2.385 -32.945 1.00 95.50 172 SER A C 1
ATOM 1357 O O . SER A 1 172 ? 22.456 2.749 -31.875 1.00 95.50 172 SER A O 1
ATOM 1359 N N . GLN A 1 173 ? 22.206 2.360 -34.064 1.00 96.62 173 GLN A N 1
ATOM 1360 C CA . GLN A 1 173 ? 20.764 2.623 -34.067 1.00 96.62 173 GLN A CA 1
ATOM 1361 C C . GLN A 1 173 ? 19.972 1.521 -33.353 1.00 96.62 173 GLN A C 1
ATOM 1363 O O . GLN A 1 173 ? 18.994 1.828 -32.674 1.00 96.62 173 GLN A O 1
ATOM 1368 N N . GLU A 1 174 ? 20.371 0.258 -33.502 1.00 95.25 174 GLU A N 1
ATOM 1369 C CA . GLU A 1 174 ? 19.759 -0.868 -32.789 1.00 95.25 174 GLU A CA 1
ATOM 1370 C C . GLU A 1 174 ? 20.028 -0.775 -31.279 1.00 95.25 174 GLU A C 1
ATOM 1372 O O . GLU A 1 174 ? 19.079 -0.803 -30.496 1.00 95.25 174 GLU A O 1
ATOM 1377 N N . GLU A 1 175 ? 21.275 -0.516 -30.872 1.00 96.56 175 GLU A N 1
ATOM 1378 C CA . GLU A 1 175 ? 21.639 -0.288 -29.463 1.00 96.56 175 GLU A CA 1
ATOM 1379 C C . GLU A 1 175 ? 20.885 0.900 -28.843 1.00 96.56 175 GLU A C 1
ATOM 1381 O O . GLU A 1 175 ? 20.490 0.866 -27.676 1.00 96.56 175 GLU A O 1
ATOM 1386 N N . LEU A 1 176 ? 20.671 1.977 -29.608 1.00 96.25 176 LEU A N 1
ATOM 1387 C CA . LEU A 1 176 ? 19.909 3.133 -29.135 1.00 96.25 176 LEU A CA 1
ATOM 1388 C C . LEU A 1 176 ? 18.444 2.761 -28.873 1.00 96.25 176 LEU A C 1
ATOM 1390 O O . LEU A 1 176 ? 17.893 3.158 -27.849 1.00 96.25 176 LEU A O 1
ATOM 1394 N N . LYS A 1 177 ? 17.820 2.001 -29.782 1.00 95.56 177 LYS A N 1
ATOM 1395 C CA . LYS A 1 177 ? 16.433 1.539 -29.622 1.00 95.56 177 LYS A CA 1
ATOM 1396 C C . LYS A 1 177 ? 16.287 0.638 -28.399 1.00 95.56 177 LYS A C 1
ATOM 1398 O O . LYS A 1 177 ? 15.325 0.793 -27.651 1.00 95.56 177 LYS A O 1
ATOM 1403 N N . GLU A 1 178 ? 17.248 -0.255 -28.173 1.00 96.31 178 GLU A N 1
ATOM 1404 C CA . GLU A 1 178 ? 17.280 -1.114 -26.987 1.00 96.31 178 GLU A CA 1
ATOM 1405 C C . GLU A 1 178 ? 17.361 -0.279 -25.701 1.00 96.31 178 GLU A C 1
ATOM 1407 O O . GLU A 1 178 ? 16.504 -0.406 -24.829 1.00 96.31 178 GLU A O 1
ATOM 1412 N N . LYS A 1 179 ? 18.292 0.679 -25.623 1.00 96.50 179 LYS A N 1
ATOM 1413 C CA . LYS A 1 179 ? 18.418 1.574 -24.458 1.00 96.50 179 LYS A CA 1
ATOM 1414 C C . LYS A 1 179 ? 17.197 2.461 -24.227 1.00 96.50 179 LYS A C 1
ATOM 1416 O O . LYS A 1 179 ? 16.856 2.764 -23.083 1.00 96.50 179 LYS A O 1
ATOM 1421 N N . GLN A 1 180 ? 16.539 2.909 -25.294 1.00 94.38 180 GLN A N 1
ATOM 1422 C CA . GLN A 1 180 ? 15.286 3.662 -25.192 1.00 94.38 180 GLN A CA 1
ATOM 1423 C C . GLN A 1 180 ? 14.176 2.797 -24.591 1.00 94.38 180 GLN A C 1
ATOM 1425 O O . GLN A 1 180 ? 13.453 3.259 -23.708 1.00 94.38 180 GLN A O 1
ATOM 1430 N N . TYR A 1 181 ? 14.075 1.538 -25.021 1.00 95.50 181 TYR A N 1
ATOM 1431 C CA . TYR A 1 181 ? 13.134 0.581 -24.451 1.00 95.50 181 TYR A CA 1
ATOM 1432 C C . TYR A 1 181 ? 13.431 0.294 -22.971 1.00 95.50 181 TYR A C 1
ATOM 1434 O O . TYR A 1 181 ? 12.524 0.370 -22.144 1.00 95.50 181 TYR A O 1
ATOM 1442 N N . GLU A 1 182 ? 14.696 0.056 -22.612 1.00 95.12 182 GLU A N 1
ATOM 1443 C CA . GLU A 1 182 ? 15.114 -0.136 -21.215 1.00 95.12 182 GLU A CA 1
ATOM 1444 C C . GLU A 1 182 ? 14.775 1.073 -20.336 1.00 95.12 182 GLU A C 1
ATOM 1446 O O . GLU A 1 182 ? 14.280 0.916 -19.221 1.00 95.12 182 GLU A O 1
ATOM 1451 N N . THR A 1 183 ? 15.007 2.285 -20.843 1.00 95.88 183 THR A N 1
ATOM 1452 C CA . THR A 1 183 ? 14.717 3.529 -20.116 1.00 95.88 183 THR A CA 1
ATOM 1453 C C . THR A 1 183 ? 13.214 3.686 -19.876 1.00 95.88 183 THR A C 1
ATOM 1455 O O . THR A 1 183 ? 12.806 3.969 -18.753 1.00 95.88 183 THR A O 1
ATOM 1458 N N . CYS A 1 184 ? 12.389 3.419 -20.894 1.00 93.94 184 CYS A N 1
ATOM 1459 C CA . CYS A 1 184 ? 10.929 3.420 -20.778 1.00 93.94 184 CYS A CA 1
ATOM 1460 C C . CYS A 1 184 ? 10.442 2.412 -19.719 1.00 93.94 184 CYS A C 1
ATOM 1462 O O . CYS A 1 184 ? 9.633 2.749 -18.854 1.00 93.94 184 CYS A O 1
ATOM 1464 N N . LEU A 1 185 ? 11.000 1.194 -19.718 1.00 96.00 185 LEU A N 1
ATOM 1465 C CA . LEU A 1 185 ? 10.687 0.191 -18.697 1.00 96.00 185 LEU A CA 1
ATOM 1466 C C . LEU A 1 185 ? 11.106 0.636 -17.292 1.00 96.00 185 LEU A C 1
ATOM 1468 O O . LEU A 1 185 ? 10.363 0.416 -16.337 1.00 96.00 185 LEU A O 1
ATOM 1472 N N . MET A 1 186 ? 12.275 1.264 -17.138 1.00 94.94 186 MET A N 1
ATOM 1473 C CA . MET A 1 186 ? 12.707 1.779 -15.836 1.00 94.94 186 MET A CA 1
ATOM 1474 C C . MET A 1 186 ? 11.776 2.875 -15.306 1.00 94.94 186 MET A C 1
ATOM 1476 O O . MET A 1 186 ? 11.473 2.885 -14.113 1.00 94.94 186 MET A O 1
ATOM 1480 N N . GLU A 1 187 ? 11.290 3.770 -16.165 1.00 95.38 187 GLU A N 1
ATOM 1481 C CA . GLU A 1 187 ? 10.318 4.804 -15.786 1.00 95.38 187 GLU A CA 1
ATOM 1482 C C . GLU A 1 187 ? 8.975 4.200 -15.349 1.00 95.38 187 GLU A C 1
ATOM 1484 O O . GLU A 1 187 ? 8.385 4.628 -14.347 1.00 95.38 187 GLU A O 1
ATOM 1489 N N . GLU A 1 188 ? 8.508 3.161 -16.046 1.00 95.88 188 GLU A N 1
ATOM 1490 C CA . GLU A 1 188 ? 7.305 2.422 -15.661 1.00 95.88 188 GLU A CA 1
ATOM 1491 C C . GLU A 1 188 ? 7.490 1.716 -14.309 1.00 95.88 188 GLU A C 1
ATOM 1493 O O . GLU A 1 188 ? 6.643 1.849 -13.421 1.00 95.88 188 GLU A O 1
ATOM 1498 N N . ILE A 1 189 ? 8.624 1.034 -14.107 1.00 96.31 189 ILE A N 1
ATOM 1499 C CA . ILE A 1 189 ? 8.967 0.385 -12.833 1.00 96.31 189 ILE A CA 1
ATOM 1500 C C . ILE A 1 189 ? 8.980 1.413 -11.700 1.00 96.31 189 ILE A C 1
ATOM 1502 O O . ILE A 1 189 ? 8.313 1.207 -10.686 1.00 96.31 189 ILE A O 1
ATOM 1506 N N . GLN A 1 190 ? 9.658 2.548 -11.883 1.00 95.50 190 GLN A N 1
ATOM 1507 C CA . GLN A 1 190 ? 9.726 3.612 -10.880 1.00 95.50 190 GLN A CA 1
ATOM 1508 C C . GLN A 1 190 ? 8.331 4.149 -10.523 1.00 95.50 190 GLN A C 1
ATOM 1510 O O . GLN A 1 190 ? 8.026 4.415 -9.356 1.00 95.50 190 GLN A O 1
ATOM 1515 N N . THR A 1 191 ? 7.457 4.282 -11.522 1.00 95.69 191 THR A N 1
ATOM 1516 C CA . THR A 1 191 ? 6.066 4.705 -11.328 1.00 95.69 191 THR A CA 1
ATOM 1517 C C . THR A 1 191 ? 5.274 3.672 -10.525 1.00 95.69 191 THR A C 1
ATOM 1519 O O . THR A 1 191 ? 4.531 4.030 -9.605 1.00 95.69 191 THR A O 1
ATOM 1522 N N . LEU A 1 192 ? 5.438 2.382 -10.827 1.00 96.50 192 LEU A N 1
ATOM 1523 C CA . LEU A 1 192 ? 4.789 1.298 -10.088 1.00 96.50 192 LEU A CA 1
ATOM 1524 C C . LEU A 1 192 ? 5.283 1.211 -8.640 1.00 96.50 192 LEU A C 1
ATOM 1526 O O . LEU A 1 192 ? 4.465 1.050 -7.734 1.00 96.50 192 LEU A O 1
ATOM 1530 N N . GLU A 1 193 ? 6.583 1.373 -8.395 1.00 95.88 193 GLU A N 1
ATOM 1531 C CA . GLU A 1 193 ? 7.156 1.402 -7.046 1.00 95.88 193 GLU A CA 1
ATOM 1532 C C . GLU A 1 193 ? 6.573 2.540 -6.199 1.00 95.88 193 GLU A C 1
ATOM 1534 O O . GLU A 1 193 ? 6.173 2.319 -5.049 1.00 95.88 193 GLU A O 1
ATOM 1539 N N . ASN A 1 194 ? 6.436 3.734 -6.785 1.00 94.69 194 ASN A N 1
ATOM 1540 C CA . ASN A 1 194 ? 5.803 4.875 -6.124 1.00 94.69 194 ASN A CA 1
ATOM 1541 C C . ASN A 1 194 ? 4.343 4.565 -5.756 1.00 94.69 194 ASN A C 1
ATOM 1543 O O . ASN A 1 194 ? 3.951 4.721 -4.596 1.00 94.69 194 ASN A O 1
ATOM 1547 N N . ARG A 1 195 ? 3.559 4.020 -6.697 1.00 95.62 195 ARG A N 1
ATOM 1548 C CA . ARG A 1 195 ? 2.158 3.626 -6.453 1.00 95.62 195 ARG A CA 1
ATOM 1549 C C . ARG A 1 195 ? 2.035 2.550 -5.370 1.00 95.62 195 ARG A C 1
ATOM 1551 O O . ARG A 1 195 ? 1.142 2.621 -4.526 1.00 95.62 195 ARG A O 1
ATOM 1558 N N . ILE A 1 196 ? 2.928 1.558 -5.356 1.00 95.25 196 ILE A N 1
ATOM 1559 C CA . ILE A 1 196 ? 2.961 0.516 -4.317 1.00 95.25 196 ILE A CA 1
ATOM 1560 C C . ILE A 1 196 ? 3.246 1.134 -2.940 1.00 95.25 196 ILE A C 1
ATOM 1562 O O . ILE A 1 196 ? 2.599 0.766 -1.953 1.00 95.25 196 ILE A O 1
ATOM 1566 N N . SER A 1 197 ? 4.182 2.083 -2.863 1.00 92.75 197 SER A N 1
ATOM 1567 C CA . SER A 1 197 ? 4.514 2.799 -1.626 1.00 92.75 197 SER A CA 1
ATOM 1568 C C . SER A 1 197 ? 3.315 3.583 -1.079 1.00 92.75 197 SER A C 1
ATOM 1570 O O . SER A 1 197 ? 2.981 3.457 0.103 1.00 92.75 197 SER A O 1
ATOM 1572 N N . GLU A 1 198 ? 2.605 4.319 -1.936 1.00 93.12 198 GLU A N 1
ATOM 1573 C CA . GLU A 1 198 ? 1.395 5.067 -1.568 1.00 93.12 198 GLU A CA 1
ATOM 1574 C C . GLU A 1 198 ? 0.283 4.149 -1.044 1.00 93.12 198 GLU A C 1
ATOM 1576 O O . GLU A 1 198 ? -0.268 4.381 0.037 1.00 93.12 198 GLU A O 1
ATOM 1581 N N . ILE A 1 199 ? -0.005 3.050 -1.754 1.00 91.50 199 ILE A N 1
ATOM 1582 C CA . ILE A 1 199 ? -1.013 2.060 -1.339 1.00 91.50 199 ILE A CA 1
ATOM 1583 C C . ILE A 1 199 ? -0.679 1.490 0.044 1.00 91.50 199 ILE A C 1
ATOM 1585 O O . ILE A 1 199 ? -1.566 1.335 0.893 1.00 91.50 199 ILE A O 1
ATOM 1589 N N . LYS A 1 200 ? 0.600 1.193 0.299 1.00 93.25 200 LYS A N 1
ATOM 1590 C CA . LYS A 1 200 ? 1.057 0.679 1.593 1.00 93.25 200 LYS A CA 1
ATOM 1591 C C . LYS A 1 200 ? 0.800 1.681 2.722 1.00 93.25 200 LYS A C 1
ATOM 1593 O O . LYS A 1 200 ? 0.268 1.292 3.760 1.00 93.25 200 LYS A O 1
ATOM 1598 N N . GLN A 1 201 ? 1.107 2.961 2.509 1.00 91.19 201 GLN A N 1
ATOM 1599 C CA . GLN A 1 201 ? 0.859 4.010 3.504 1.00 91.19 201 GLN A CA 1
ATOM 1600 C C . GLN A 1 201 ? -0.634 4.171 3.815 1.00 91.19 201 GLN A C 1
ATOM 1602 O O . GLN A 1 201 ? -1.014 4.226 4.987 1.00 91.19 201 GLN A O 1
ATOM 1607 N N . ILE A 1 202 ? -1.492 4.187 2.789 1.00 89.88 202 ILE A N 1
ATOM 1608 C CA . ILE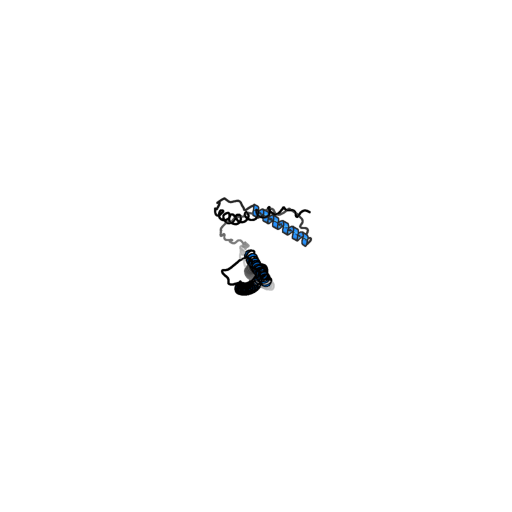 A 1 202 ? -2.950 4.294 2.959 1.00 89.88 202 ILE A CA 1
ATOM 1609 C C . ILE A 1 202 ? -3.480 3.122 3.794 1.00 89.88 202 ILE A C 1
ATOM 1611 O O . ILE A 1 202 ? -4.243 3.326 4.744 1.00 89.88 202 ILE A O 1
ATOM 1615 N N . LYS A 1 203 ? -3.043 1.895 3.485 1.00 91.56 203 LYS A N 1
ATOM 1616 C CA . LYS A 1 203 ? -3.451 0.691 4.220 1.00 91.56 203 LYS A CA 1
ATOM 1617 C C . LYS A 1 203 ? -3.036 0.749 5.692 1.00 91.56 203 LYS A C 1
ATOM 1619 O O . LYS A 1 203 ? -3.853 0.445 6.562 1.00 91.56 203 LYS A O 1
ATOM 1624 N N . ASP A 1 204 ? -1.808 1.181 5.975 1.00 90.94 204 ASP A N 1
ATOM 1625 C CA . ASP A 1 204 ? -1.300 1.311 7.344 1.00 90.94 204 ASP A CA 1
ATOM 1626 C C . ASP A 1 204 ? -2.087 2.352 8.154 1.00 90.94 204 ASP A C 1
ATOM 1628 O O . ASP A 1 204 ? -2.396 2.122 9.326 1.00 90.94 204 ASP A O 1
ATOM 1632 N N . VAL A 1 205 ? -2.446 3.488 7.546 1.00 89.44 205 VAL A N 1
ATOM 1633 C CA . VAL A 1 205 ? -3.274 4.520 8.194 1.00 89.44 205 VAL A CA 1
ATOM 1634 C C . VAL A 1 205 ? -4.692 4.005 8.449 1.00 89.44 205 VAL A C 1
ATOM 1636 O O . VAL A 1 205 ? -5.212 4.181 9.555 1.00 89.44 205 VAL A O 1
ATOM 1639 N N . SER A 1 206 ? -5.300 3.326 7.471 1.00 92.56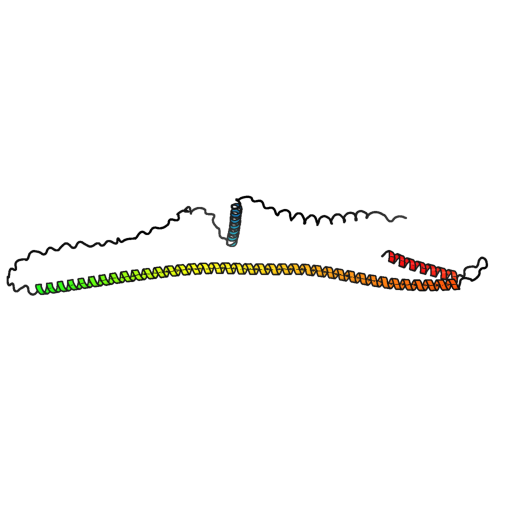 206 SER A N 1
ATOM 1640 C CA . SER A 1 206 ? -6.652 2.771 7.596 1.00 92.56 206 SER A CA 1
ATOM 1641 C C . SER A 1 206 ? -6.741 1.758 8.739 1.00 92.56 206 SER A C 1
ATOM 1643 O O . SER A 1 206 ? -7.553 1.941 9.650 1.00 92.56 206 SER A O 1
ATOM 1645 N N . LEU A 1 207 ? -5.846 0.761 8.762 1.00 91.38 207 LEU A N 1
ATOM 1646 C CA . LEU A 1 207 ? -5.800 -0.274 9.804 1.00 91.38 207 LEU A CA 1
ATOM 1647 C C . LEU A 1 207 ? -5.572 0.321 11.199 1.00 91.38 207 LEU A C 1
ATOM 1649 O O . LEU A 1 207 ? -6.248 -0.052 12.158 1.00 91.38 207 LEU A O 1
ATOM 1653 N N . LYS A 1 208 ? -4.659 1.294 11.331 1.00 92.94 208 LYS A N 1
ATOM 1654 C CA . LYS A 1 208 ? -4.436 1.995 12.607 1.00 92.94 208 LYS A CA 1
ATOM 1655 C C . LYS A 1 208 ? -5.691 2.728 13.083 1.00 92.94 208 LYS A C 1
ATOM 1657 O O . LYS A 1 208 ? -5.981 2.732 14.281 1.00 92.94 208 LYS A O 1
ATOM 1662 N N . SER A 1 209 ? -6.437 3.345 12.166 1.00 92.25 209 SER A N 1
ATOM 1663 C CA . SER A 1 209 ? -7.666 4.066 12.505 1.00 92.25 209 SER A CA 1
ATOM 1664 C C . SER A 1 209 ? -8.777 3.130 13.000 1.00 92.25 209 SER A C 1
ATOM 1666 O O . SER A 1 209 ? -9.477 3.472 13.954 1.00 92.25 209 SER A O 1
ATOM 1668 N N . GLU A 1 210 ? -8.907 1.941 12.403 1.00 91.94 210 GLU A N 1
ATOM 1669 C CA . GLU A 1 210 ? -9.880 0.916 12.797 1.00 91.94 210 GLU A CA 1
ATOM 1670 C C . GLU A 1 210 ? -9.550 0.332 14.171 1.00 91.94 210 GLU A C 1
ATOM 1672 O O . GLU A 1 210 ? -10.390 0.390 15.071 1.00 91.94 210 GLU A O 1
ATOM 1677 N N . LEU A 1 211 ? -8.298 -0.087 14.389 1.00 93.06 211 LEU A N 1
ATOM 1678 C CA . LEU A 1 211 ? -7.839 -0.590 15.688 1.00 93.06 211 LEU A CA 1
ATOM 1679 C C . LEU A 1 211 ? -8.036 0.442 16.811 1.00 93.06 211 LEU A C 1
ATOM 1681 O O . LEU A 1 211 ? -8.422 0.094 17.926 1.00 93.06 211 LEU A O 1
ATOM 1685 N N . CYS A 1 212 ? -7.830 1.734 16.528 1.00 93.12 212 CYS A N 1
ATOM 1686 C CA . CYS A 1 212 ? -8.077 2.798 17.502 1.00 93.12 212 CYS A CA 1
ATOM 1687 C C . CYS A 1 212 ? -9.569 2.943 17.853 1.00 93.12 212 CYS A C 1
ATOM 1689 O O . CYS A 1 212 ? -9.910 3.192 19.013 1.00 93.12 212 CYS A O 1
ATOM 1691 N N . LYS A 1 213 ? -10.474 2.793 16.874 1.00 93.38 213 LYS A N 1
ATOM 1692 C CA . LYS A 1 213 ? -11.927 2.828 17.116 1.00 93.38 213 LYS A CA 1
ATOM 1693 C C . LYS A 1 213 ? -12.370 1.642 17.970 1.00 93.38 213 LYS A C 1
ATOM 1695 O O . LYS A 1 213 ? -13.124 1.848 18.922 1.00 93.38 213 LYS A O 1
ATOM 1700 N N . GLU A 1 214 ? -11.880 0.442 17.668 1.00 93.94 214 GLU A N 1
ATOM 1701 C CA . GLU A 1 214 ? -12.184 -0.769 18.437 1.00 93.94 214 GLU A CA 1
ATOM 1702 C C . GLU A 1 214 ? -11.674 -0.675 19.876 1.00 93.94 214 GLU A C 1
ATOM 1704 O O . GLU A 1 214 ? -12.437 -0.935 20.807 1.00 93.94 214 GLU A O 1
ATOM 1709 N N . LEU A 1 215 ? -10.439 -0.201 20.077 1.00 94.62 215 LEU A N 1
ATOM 1710 C CA . LEU A 1 215 ? -9.868 -0.008 21.411 1.00 94.62 215 LEU A CA 1
ATOM 1711 C C . LEU A 1 215 ? -10.708 0.963 22.253 1.00 94.62 215 LEU A C 1
ATOM 1713 O O . LEU A 1 215 ? -11.050 0.667 23.398 1.00 94.62 215 LEU A O 1
ATOM 1717 N N . LYS A 1 216 ? -11.122 2.098 21.673 1.00 94.69 216 LYS A N 1
ATOM 1718 C CA . LYS A 1 216 ? -11.996 3.067 22.359 1.00 94.69 216 LYS A CA 1
ATOM 1719 C C . LYS A 1 216 ? -13.356 2.468 22.718 1.00 94.69 216 LYS A C 1
ATOM 1721 O O . LYS A 1 216 ? -13.932 2.827 23.745 1.00 94.69 216 LYS A O 1
ATOM 1726 N N . LEU A 1 217 ? -13.898 1.582 21.882 1.00 95.00 217 LEU A N 1
ATOM 1727 C CA . LEU A 1 217 ? -15.149 0.884 22.176 1.00 95.00 217 LEU A CA 1
ATOM 1728 C C . LEU A 1 217 ? -14.960 -0.111 23.331 1.00 95.00 217 LEU A C 1
ATOM 1730 O O . LEU A 1 217 ? -15.746 -0.101 24.280 1.00 95.00 217 LEU A O 1
ATOM 1734 N N . SER A 1 218 ? -13.894 -0.916 23.297 1.00 93.44 218 SER A N 1
ATOM 1735 C CA . SER A 1 218 ? -13.600 -1.886 24.355 1.00 93.44 218 SER A CA 1
ATOM 1736 C C . SER A 1 218 ? -13.303 -1.210 25.693 1.00 93.44 218 SER A C 1
ATOM 1738 O O . SER A 1 218 ? -13.752 -1.687 26.732 1.00 93.44 218 SER A O 1
ATOM 1740 N N . GLU A 1 219 ? -12.616 -0.063 25.684 1.00 94.25 219 GLU A N 1
ATOM 1741 C CA . GLU A 1 219 ? -12.382 0.756 26.879 1.00 94.25 219 GLU A CA 1
ATOM 1742 C C . GLU A 1 219 ? -13.693 1.233 27.515 1.00 94.25 219 GLU A C 1
ATOM 1744 O O . GLU A 1 219 ? -13.848 1.153 28.735 1.00 94.25 219 GLU A O 1
ATOM 1749 N N . ARG A 1 220 ? -14.672 1.670 26.708 1.00 94.50 220 ARG A N 1
ATOM 1750 C CA . ARG A 1 220 ? -16.000 2.061 27.214 1.00 94.50 220 ARG A CA 1
ATOM 1751 C C . ARG A 1 220 ? -16.752 0.881 27.813 1.00 94.50 220 ARG A C 1
ATOM 1753 O O . ARG A 1 220 ? -17.318 1.017 28.894 1.00 94.50 220 ARG A O 1
ATOM 1760 N N . HIS A 1 221 ? -16.745 -0.272 27.143 1.00 95.44 221 HIS A N 1
ATOM 1761 C CA . HIS A 1 221 ? -17.379 -1.480 27.676 1.00 95.44 221 HIS A CA 1
ATOM 1762 C C . HIS A 1 221 ? -16.743 -1.903 29.005 1.00 95.44 221 HIS A C 1
ATOM 1764 O O . HIS A 1 221 ? -17.450 -2.238 29.952 1.00 95.44 221 HIS A O 1
ATOM 1770 N N . LEU A 1 222 ? -15.415 -1.822 29.110 1.00 95.38 222 LEU A N 1
ATOM 1771 C CA . LEU A 1 222 ? -14.689 -2.151 30.333 1.00 95.38 222 LEU A CA 1
ATOM 1772 C C . LEU A 1 222 ? -14.974 -1.147 31.460 1.00 95.38 222 LEU A C 1
ATOM 1774 O O . LEU A 1 222 ? -15.117 -1.552 32.613 1.00 95.38 222 LEU A O 1
ATOM 1778 N N . ALA A 1 223 ? -15.098 0.145 31.146 1.00 93.56 223 ALA A N 1
ATOM 1779 C CA . ALA A 1 223 ? -15.523 1.160 32.107 1.00 93.56 223 ALA A CA 1
ATOM 1780 C C . ALA A 1 223 ? -16.944 0.890 32.632 1.00 93.56 223 ALA A C 1
ATOM 1782 O O . ALA A 1 223 ? -17.145 0.912 33.846 1.00 93.56 223 ALA A O 1
ATOM 1783 N N . SER A 1 224 ? -17.889 0.552 31.746 1.00 95.50 224 SER A N 1
ATOM 1784 C CA . SER A 1 224 ? -19.256 0.164 32.127 1.00 95.50 224 SER A CA 1
ATOM 1785 C C . SER A 1 224 ? -19.255 -1.070 33.031 1.00 95.50 224 SER A C 1
ATOM 1787 O O . SER A 1 224 ? -19.798 -1.030 34.127 1.00 95.50 224 SER A O 1
ATOM 1789 N N . ALA A 1 225 ? -18.547 -2.136 32.645 1.00 94.12 225 ALA A N 1
ATOM 1790 C CA . ALA A 1 225 ? -18.472 -3.358 33.444 1.00 94.12 225 ALA A CA 1
ATOM 1791 C C . ALA A 1 225 ? -17.839 -3.124 34.830 1.00 94.12 225 ALA A C 1
ATOM 1793 O O . ALA A 1 225 ? -18.221 -3.757 35.815 1.00 94.12 225 ALA A O 1
ATOM 1794 N N . ARG A 1 226 ? -16.866 -2.205 34.935 1.00 94.12 226 ARG A N 1
ATOM 1795 C CA . ARG A 1 226 ? -16.291 -1.796 36.227 1.00 94.12 226 ARG A CA 1
ATOM 1796 C C . ARG A 1 226 ? -17.310 -1.073 37.105 1.00 94.12 226 ARG A C 1
ATOM 1798 O O . ARG A 1 226 ? -17.295 -1.293 38.316 1.00 94.12 226 ARG A O 1
ATOM 1805 N N . GLN A 1 227 ? -18.161 -0.236 36.515 1.00 95.19 227 GLN A N 1
ATOM 1806 C CA . GLN A 1 227 ? -19.244 0.430 37.230 1.00 95.19 227 GLN A CA 1
ATOM 1807 C C . GLN A 1 227 ? -20.272 -0.590 37.731 1.00 95.19 227 GLN A C 1
ATOM 1809 O O . GLN A 1 227 ? -20.533 -0.629 38.932 1.00 95.19 227 GLN A O 1
ATOM 1814 N N . ASP A 1 228 ? -20.747 -1.485 36.864 1.00 95.12 228 ASP A N 1
ATOM 1815 C CA . ASP A 1 228 ? -21.705 -2.535 37.235 1.00 95.12 228 ASP A CA 1
ATOM 1816 C C . ASP A 1 228 ? -21.165 -3.402 38.384 1.00 95.12 228 ASP A C 1
ATOM 1818 O O . ASP A 1 228 ? -21.862 -3.724 39.347 1.00 95.12 228 ASP A O 1
ATOM 1822 N N . LEU A 1 229 ? -19.874 -3.745 38.339 1.00 92.12 229 LEU A N 1
ATOM 1823 C CA . LEU A 1 229 ? -19.221 -4.522 39.391 1.00 92.12 229 LEU A CA 1
ATOM 1824 C C . LEU A 1 229 ? -19.138 -3.753 40.719 1.00 92.12 229 LEU A C 1
ATOM 1826 O O . LEU A 1 229 ? -19.252 -4.364 41.787 1.00 92.12 229 LEU A O 1
ATOM 1830 N N . ALA A 1 230 ? -18.944 -2.433 40.681 1.00 92.94 230 ALA A N 1
ATOM 1831 C CA . ALA A 1 230 ? -18.987 -1.591 41.873 1.00 92.94 230 ALA A CA 1
ATOM 1832 C C . ALA A 1 230 ? -20.400 -1.550 42.476 1.00 92.94 230 ALA A C 1
ATOM 1834 O O . ALA A 1 230 ? -20.546 -1.744 43.685 1.00 92.94 230 ALA A O 1
ATOM 1835 N N . GLU A 1 231 ? -21.429 -1.403 41.639 1.00 93.88 231 GLU A N 1
ATOM 1836 C CA . GLU A 1 231 ? -22.835 -1.417 42.057 1.00 93.88 231 GLU A CA 1
ATOM 1837 C C . GLU A 1 231 ? -23.227 -2.769 42.675 1.00 93.88 231 GLU A C 1
ATOM 1839 O O . GLU A 1 231 ? -23.810 -2.812 43.761 1.00 93.88 231 GLU A O 1
ATOM 1844 N N . ILE A 1 232 ? -22.818 -3.889 42.066 1.00 93.50 232 ILE A N 1
ATOM 1845 C CA . ILE A 1 232 ? -23.037 -5.237 42.616 1.00 93.50 232 ILE A CA 1
ATOM 1846 C C . ILE A 1 232 ? -22.353 -5.393 43.978 1.00 93.50 232 ILE A C 1
ATOM 1848 O O . ILE A 1 232 ? -22.952 -5.933 44.912 1.00 93.50 232 ILE A O 1
ATOM 1852 N N . LYS A 1 233 ? -21.107 -4.926 44.125 1.00 93.19 233 LYS A N 1
ATOM 1853 C CA . LYS A 1 233 ? -20.392 -4.980 45.410 1.00 93.19 233 LYS A CA 1
ATOM 1854 C C . LYS A 1 233 ? -21.101 -4.163 46.486 1.00 93.19 233 LYS A C 1
ATOM 1856 O O . LYS A 1 233 ? -21.204 -4.616 47.628 1.00 93.19 233 LYS A O 1
ATOM 1861 N N . GLU A 1 234 ? -21.611 -2.986 46.140 1.00 93.31 234 GLU A N 1
ATOM 1862 C CA . GLU A 1 234 ? -22.371 -2.162 47.076 1.00 93.31 234 GLU A CA 1
ATOM 1863 C C . GLU A 1 234 ? -23.702 -2.827 47.458 1.00 93.31 234 GLU A C 1
ATOM 1865 O O . GLU A 1 234 ? -24.034 -2.910 48.643 1.00 93.31 234 GLU A O 1
ATOM 1870 N N . ALA A 1 235 ? -24.422 -3.396 46.489 1.00 88.62 235 ALA A N 1
ATOM 1871 C CA . ALA A 1 235 ? -25.641 -4.160 46.733 1.00 88.62 235 ALA A CA 1
ATOM 1872 C C . ALA A 1 235 ? -25.387 -5.378 47.642 1.00 88.62 235 ALA A C 1
ATOM 1874 O O . ALA A 1 235 ? -26.151 -5.634 48.575 1.00 88.62 235 ALA A O 1
ATOM 1875 N N . GLN A 1 236 ? -24.279 -6.100 47.442 1.00 91.69 236 GLN A N 1
ATOM 1876 C CA . GLN A 1 236 ? -23.867 -7.202 48.318 1.00 91.69 236 GLN A CA 1
ATOM 1877 C C . GLN A 1 236 ? -23.583 -6.731 49.747 1.00 91.69 236 GLN A C 1
ATOM 1879 O O . GLN A 1 236 ? -23.994 -7.397 50.701 1.00 91.69 236 GLN A O 1
ATOM 1884 N N . LYS A 1 237 ? -22.924 -5.577 49.909 1.00 93.50 237 LYS A N 1
ATOM 1885 C CA . LYS A 1 237 ? -22.679 -4.978 51.225 1.00 93.50 237 LYS A CA 1
ATOM 1886 C C . LYS A 1 237 ? -23.994 -4.636 51.931 1.00 93.50 237 LYS A C 1
ATOM 1888 O O . LYS A 1 237 ? -24.184 -5.058 53.071 1.00 93.50 237 LYS A O 1
ATOM 1893 N N . ARG A 1 238 ? -24.929 -3.972 51.238 1.00 88.94 238 ARG A N 1
ATOM 1894 C CA . ARG A 1 238 ? -26.270 -3.657 51.770 1.00 88.94 238 ARG A CA 1
ATOM 1895 C C . ARG A 1 238 ? -27.017 -4.927 52.189 1.00 88.94 238 ARG A C 1
ATOM 1897 O O . ARG A 1 238 ? -27.535 -4.996 53.299 1.00 88.94 238 ARG A O 1
ATOM 1904 N N . LYS A 1 239 ? -26.981 -5.979 51.363 1.00 90.31 239 LYS A N 1
ATOM 1905 C CA . LYS A 1 239 ? -27.594 -7.283 51.674 1.00 90.31 239 LYS A CA 1
ATOM 1906 C C . LYS A 1 239 ? -26.975 -7.951 52.908 1.00 90.31 239 LYS A C 1
ATOM 1908 O O . LYS A 1 239 ? -27.679 -8.604 53.677 1.00 90.31 239 LYS A O 1
ATOM 1913 N N . ALA A 1 240 ? -25.664 -7.817 53.113 1.00 91.00 240 ALA A N 1
ATOM 1914 C CA . ALA A 1 240 ? -24.993 -8.344 54.301 1.00 91.00 240 ALA A CA 1
ATOM 1915 C C . ALA A 1 240 ? -25.372 -7.571 55.577 1.00 91.00 240 ALA A C 1
ATOM 1917 O O . ALA A 1 240 ? -25.588 -8.187 56.621 1.00 91.00 240 ALA A O 1
ATOM 1918 N N . GLU A 1 241 ? -25.480 -6.244 55.501 1.00 90.75 241 GLU A N 1
ATOM 1919 C CA . GLU A 1 241 ? -25.935 -5.394 56.610 1.00 90.75 241 GLU A CA 1
ATOM 1920 C C . GLU A 1 241 ? -27.397 -5.677 56.978 1.00 90.75 241 GLU A C 1
ATOM 1922 O O . GLU A 1 241 ? -27.722 -5.839 58.154 1.00 90.75 241 GLU A O 1
ATOM 1927 N N . GLU A 1 242 ? -28.261 -5.846 55.978 1.00 90.06 242 GLU A N 1
ATOM 1928 C CA . GLU A 1 242 ? -29.666 -6.196 56.176 1.00 90.06 242 GLU A CA 1
ATOM 1929 C C . GLU A 1 242 ? -29.828 -7.549 56.887 1.00 90.06 242 GLU A C 1
ATOM 1931 O O . GLU A 1 242 ? -30.591 -7.661 57.847 1.00 90.06 242 GLU A O 1
ATOM 1936 N N . LYS A 1 243 ? -29.048 -8.568 56.496 1.00 92.06 243 LYS A N 1
ATOM 1937 C CA . LYS A 1 243 ? -29.028 -9.868 57.191 1.00 92.06 243 LYS A CA 1
ATOM 1938 C C . LYS A 1 243 ? -28.595 -9.747 58.655 1.00 92.06 243 LYS A C 1
ATOM 1940 O O . LYS A 1 243 ? -29.143 -10.447 59.505 1.00 92.06 243 LYS A O 1
ATOM 1945 N N . LYS A 1 244 ? -27.625 -8.877 58.965 1.00 93.38 244 LYS A N 1
ATOM 1946 C CA . LYS A 1 244 ? -27.193 -8.627 60.353 1.00 93.38 244 LYS A CA 1
ATOM 1947 C C . LYS A 1 244 ? -28.312 -7.990 61.180 1.00 93.38 244 LYS A C 1
ATOM 1949 O O . LYS A 1 244 ? -28.571 -8.450 62.2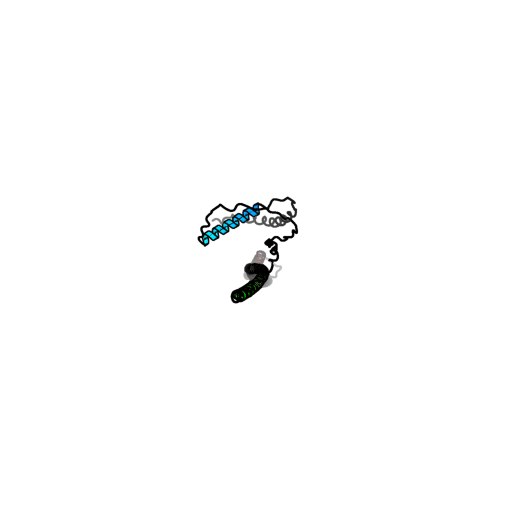88 1.00 93.38 244 LYS A O 1
ATOM 1954 N N . MET A 1 245 ? -28.997 -6.988 60.625 1.00 90.94 245 MET A N 1
ATOM 1955 C CA . MET A 1 245 ? -30.158 -6.343 61.254 1.00 90.94 245 MET A CA 1
ATOM 1956 C C . MET A 1 245 ? -31.298 -7.342 61.496 1.00 90.94 245 MET A C 1
ATOM 1958 O O . MET A 1 245 ? -31.891 -7.359 62.573 1.00 90.94 245 MET A O 1
ATOM 1962 N N . GLU A 1 246 ? -31.576 -8.213 60.521 1.00 92.12 246 GLU A N 1
ATOM 1963 C CA . GLU A 1 246 ? -32.598 -9.255 60.646 1.00 92.12 246 GLU A CA 1
ATOM 1964 C C . GLU A 1 246 ? -32.281 -10.224 61.794 1.00 92.12 246 GLU A C 1
ATOM 1966 O O . GLU A 1 246 ? -33.141 -10.487 62.634 1.00 92.12 246 GLU A O 1
ATOM 1971 N N . ALA A 1 247 ? -31.039 -10.712 61.870 1.00 93.25 247 ALA A N 1
ATOM 1972 C CA . ALA A 1 247 ? -30.600 -11.602 62.944 1.00 93.25 247 ALA A CA 1
ATOM 1973 C C . ALA A 1 247 ? -30.703 -10.935 64.328 1.00 93.25 247 ALA A C 1
ATOM 1975 O O . ALA A 1 247 ? -31.139 -11.568 65.290 1.00 93.25 247 ALA A O 1
ATOM 1976 N N . GLN A 1 248 ? -30.354 -9.648 64.426 1.00 93.31 248 GLN A N 1
ATOM 1977 C CA . GLN A 1 248 ? -30.462 -8.885 65.670 1.00 93.31 248 GLN A CA 1
ATOM 1978 C C . GLN A 1 248 ? -31.921 -8.741 66.132 1.00 93.31 248 GLN A C 1
ATOM 1980 O O . GLN A 1 248 ? -32.220 -8.996 67.298 1.00 93.31 248 GLN A O 1
ATOM 1985 N N . LEU A 1 249 ? -32.840 -8.404 65.220 1.00 92.50 249 LEU A N 1
ATOM 1986 C CA . LEU A 1 249 ? -34.271 -8.311 65.529 1.00 92.50 249 LEU A CA 1
ATOM 1987 C C . LEU A 1 249 ? -34.870 -9.668 65.912 1.00 92.50 249 LEU A C 1
ATOM 1989 O O . LEU A 1 249 ? -35.682 -9.738 66.831 1.00 92.50 249 LEU A O 1
ATOM 1993 N N . GLN A 1 250 ? -34.468 -10.755 65.245 1.00 93.31 250 GLN A N 1
ATOM 1994 C CA . GLN A 1 250 ? -34.906 -12.106 65.609 1.00 93.31 250 GLN A CA 1
ATOM 1995 C C . GLN A 1 250 ? -34.486 -12.469 67.041 1.00 93.31 250 GLN A C 1
ATOM 1997 O O . GLN A 1 250 ? -35.304 -12.987 67.803 1.00 93.31 250 GLN A O 1
ATOM 2002 N N . TYR A 1 251 ? -33.248 -12.152 67.427 1.00 95.19 251 TYR A N 1
ATOM 2003 C CA . TYR A 1 251 ? -32.760 -12.361 68.792 1.00 95.19 251 TYR A CA 1
ATOM 2004 C C . TYR A 1 251 ? -33.536 -11.526 69.827 1.00 95.19 251 TYR A C 1
ATOM 2006 O O . TYR A 1 251 ? -33.922 -12.034 70.886 1.00 95.19 251 TYR A O 1
ATOM 2014 N N . GLU A 1 252 ? -33.815 -10.255 69.523 1.00 93.06 252 GLU A N 1
ATOM 2015 C CA . GLU A 1 252 ? -34.603 -9.374 70.395 1.00 93.06 252 GLU A CA 1
ATOM 2016 C C . GLU A 1 252 ? -36.043 -9.882 70.570 1.00 93.06 252 GLU A C 1
ATOM 2018 O O . GLU A 1 252 ? -36.539 -9.955 71.697 1.00 93.06 252 GLU A O 1
ATOM 2023 N N . ILE A 1 253 ? -36.690 -10.314 69.481 1.00 94.00 253 ILE A N 1
ATOM 2024 C CA . ILE A 1 253 ? -38.027 -10.924 69.497 1.00 94.00 253 ILE A CA 1
ATOM 2025 C C . ILE A 1 253 ? -38.044 -12.163 70.393 1.00 94.00 253 ILE A C 1
ATOM 2027 O O . ILE A 1 253 ? -38.883 -12.232 71.288 1.00 94.00 253 ILE A O 1
ATOM 2031 N N . GLN A 1 254 ? -37.111 -13.103 70.209 1.00 94.94 254 GLN A N 1
ATOM 2032 C CA . GLN A 1 254 ? -37.034 -14.313 71.039 1.00 94.94 254 GLN A CA 1
ATOM 2033 C C . GLN A 1 254 ? -36.856 -13.975 72.524 1.00 94.94 254 GLN A C 1
ATOM 2035 O O . GLN A 1 254 ? -37.498 -14.569 73.393 1.00 94.94 254 GLN A O 1
ATOM 2040 N N . THR A 1 255 ? -36.013 -12.985 72.824 1.00 94.50 255 THR A N 1
ATOM 2041 C CA . THR A 1 255 ? -35.768 -12.535 74.198 1.00 94.50 255 THR A CA 1
ATOM 2042 C C . THR A 1 255 ? -37.028 -11.926 74.816 1.00 94.50 255 THR A C 1
ATOM 2044 O O . THR A 1 255 ? -37.387 -12.257 75.949 1.00 94.50 255 THR A O 1
ATOM 2047 N N . LEU A 1 256 ? -37.731 -11.063 74.077 1.00 91.88 256 LEU A N 1
ATOM 2048 C CA . LEU A 1 256 ? -38.985 -10.450 74.516 1.00 91.88 256 LEU A CA 1
ATOM 2049 C C . LEU A 1 256 ? -40.102 -11.487 74.685 1.00 91.88 256 LEU A C 1
ATOM 2051 O O . LEU A 1 256 ? -40.841 -11.413 75.665 1.00 91.88 256 LEU A O 1
ATOM 2055 N N . GLU A 1 257 ? -40.215 -12.463 73.782 1.00 92.19 257 GLU A N 1
ATOM 2056 C CA . GLU A 1 257 ? -41.182 -13.565 73.883 1.00 92.19 257 GLU A CA 1
ATOM 2057 C C . GLU A 1 257 ? -40.949 -14.405 75.135 1.00 92.19 257 GLU A C 1
ATOM 2059 O O . GLU A 1 257 ? -41.897 -14.644 75.887 1.00 92.19 257 GLU A O 1
ATOM 2064 N N . LYS A 1 258 ? -39.692 -14.774 75.413 1.00 93.19 258 LYS A N 1
ATOM 2065 C CA . LYS A 1 258 ? -39.322 -15.484 76.641 1.00 93.19 258 LYS A CA 1
ATOM 2066 C C . LYS A 1 258 ? -39.710 -14.680 77.882 1.00 93.19 258 LYS A C 1
ATOM 2068 O O . LYS A 1 258 ? -40.445 -15.173 78.729 1.00 93.19 258 LYS A O 1
ATOM 2073 N N . GLN A 1 259 ? -39.310 -13.409 77.947 1.00 89.44 259 GLN A N 1
ATOM 2074 C CA . GLN A 1 259 ? -39.632 -12.537 79.079 1.00 89.44 259 GLN A CA 1
ATOM 2075 C C . GLN A 1 259 ? -41.141 -12.327 79.281 1.00 89.44 259 GLN A C 1
ATOM 2077 O O . GLN A 1 259 ? -41.594 -12.183 80.414 1.00 89.44 259 GLN A O 1
ATOM 2082 N N . ILE A 1 260 ? -41.923 -12.247 78.201 1.00 88.19 260 ILE A N 1
ATOM 2083 C CA . ILE A 1 260 ? -43.388 -12.153 78.269 1.00 88.19 260 ILE A CA 1
ATOM 2084 C C . ILE A 1 260 ? -43.981 -13.461 78.793 1.00 88.19 260 ILE A C 1
ATOM 2086 O O . ILE A 1 260 ? -44.897 -13.411 79.612 1.00 88.19 260 ILE A O 1
ATOM 2090 N N . SER A 1 261 ? -43.466 -14.606 78.334 1.00 87.38 261 SER A N 1
ATOM 2091 C CA . SER A 1 261 ? -43.886 -15.928 78.801 1.00 87.38 261 SER A CA 1
ATOM 2092 C C . SER A 1 261 ? -43.614 -16.103 80.296 1.00 87.38 261 SER A C 1
ATOM 2094 O O . SER A 1 261 ? -44.517 -16.510 81.021 1.00 87.38 261 SER A O 1
ATOM 2096 N N . ASP A 1 262 ? -42.428 -15.707 80.767 1.00 86.25 262 ASP A N 1
ATOM 2097 C CA . ASP A 1 262 ? -42.027 -15.774 82.181 1.00 86.25 262 ASP A CA 1
ATOM 2098 C C . ASP A 1 262 ? -42.895 -14.876 83.086 1.00 86.25 262 ASP A C 1
ATOM 2100 O O . ASP A 1 262 ? -43.107 -15.171 84.259 1.00 86.25 262 ASP A O 1
ATOM 2104 N N . MET A 1 263 ? -43.421 -13.770 82.547 1.00 81.75 263 MET A N 1
ATOM 2105 C CA . MET A 1 263 ? -44.306 -12.837 83.259 1.00 81.75 263 MET A CA 1
ATOM 2106 C C . MET A 1 263 ? -45.794 -13.197 83.148 1.00 81.75 263 MET A C 1
ATOM 2108 O O . MET A 1 263 ? -46.641 -12.491 83.707 1.00 81.75 263 MET A O 1
ATOM 2112 N N . ARG A 1 264 ? -46.144 -14.241 82.389 1.00 76.12 264 ARG A N 1
ATOM 2113 C CA . ARG A 1 264 ? -47.532 -14.668 82.231 1.00 76.12 264 ARG A CA 1
ATOM 2114 C C . ARG A 1 264 ? -47.939 -15.433 83.495 1.00 76.12 264 ARG A C 1
ATOM 2116 O O . ARG A 1 264 ? -47.260 -16.392 83.853 1.00 76.12 264 ARG A O 1
ATOM 2123 N N . PRO A 1 265 ? -49.022 -15.043 84.186 1.00 65.00 265 PRO A N 1
ATOM 2124 C CA . PRO A 1 265 ? -49.440 -15.740 85.394 1.00 65.00 265 PRO A CA 1
ATOM 2125 C C . PRO A 1 265 ? -49.781 -17.196 85.058 1.00 65.00 265 PRO A C 1
ATOM 2127 O O . PRO A 1 265 ? -50.653 -17.473 84.233 1.00 65.00 265 PRO A O 1
ATOM 2130 N N . SER A 1 266 ? -49.063 -18.129 85.683 1.00 55.38 266 SER A N 1
ATOM 2131 C CA . SER A 1 266 ? -49.364 -19.557 85.633 1.00 55.38 266 SER A CA 1
ATOM 2132 C C . SER A 1 266 ? -50.568 -19.833 86.529 1.00 55.38 266 SER A C 1
ATOM 2134 O O . SER A 1 266 ? -50.409 -20.220 87.684 1.00 55.38 266 SER A O 1
ATOM 2136 N N . SER A 1 267 ? -51.786 -19.634 86.028 1.00 48.66 267 SER A N 1
ATOM 2137 C CA . SER A 1 267 ? -52.957 -20.204 86.691 1.00 48.66 267 SER A CA 1
ATOM 2138 C C . SER A 1 267 ? -54.072 -20.536 85.714 1.00 48.66 267 SER A C 1
ATOM 2140 O O . SER A 1 267 ? -54.658 -19.679 85.057 1.00 48.66 267 SER A O 1
ATOM 2142 N N . ALA A 1 268 ? -54.444 -21.812 85.726 1.00 50.41 268 ALA A N 1
ATOM 2143 C CA . ALA A 1 268 ? -55.740 -22.317 85.304 1.00 50.41 268 ALA A CA 1
ATOM 2144 C C . ALA A 1 268 ? -56.889 -21.804 86.204 1.00 50.41 268 ALA A C 1
ATOM 2146 O O . ALA A 1 268 ? -57.824 -22.543 86.468 1.00 50.41 268 ALA A O 1
ATOM 2147 N N . ASN A 1 269 ? -56.834 -20.564 86.708 1.00 46.72 269 ASN A N 1
ATOM 2148 C CA . ASN A 1 269 ? -57.894 -20.008 87.539 1.00 46.72 269 ASN A CA 1
ATOM 2149 C C . ASN A 1 269 ? -58.039 -18.485 87.403 1.00 46.72 269 ASN A C 1
ATOM 2151 O O . ASN A 1 269 ? -57.086 -17.731 87.598 1.00 46.72 269 ASN A O 1
ATOM 2155 N N . SER A 1 270 ? -59.297 -18.144 87.100 1.00 42.56 270 SER A N 1
ATOM 2156 C CA . SER A 1 270 ? -60.100 -16.971 87.467 1.00 42.56 270 SER A CA 1
ATOM 2157 C C . SER A 1 270 ? -59.748 -15.562 86.953 1.00 42.56 270 SER A C 1
ATOM 2159 O O . SER A 1 270 ? -58.790 -14.915 87.352 1.00 42.56 270 SER A O 1
ATOM 2161 N N . PHE A 1 271 ? -60.677 -15.077 86.116 1.00 47.59 271 PHE A N 1
ATOM 2162 C CA . PHE A 1 271 ? -61.369 -13.779 86.174 1.00 47.59 271 PHE A CA 1
ATOM 2163 C C . PHE A 1 271 ? -60.547 -12.504 86.452 1.00 47.59 271 PHE A C 1
ATOM 2165 O O . PHE A 1 271 ? -60.105 -12.240 87.562 1.00 47.59 271 PHE A O 1
ATOM 2172 N N . GLN A 1 272 ? -60.480 -11.653 85.417 1.00 50.31 272 GLN A N 1
ATOM 2173 C CA . GLN A 1 272 ? -60.119 -10.227 85.457 1.00 50.31 272 GLN A CA 1
ATOM 2174 C C . GLN A 1 272 ? -58.854 -9.875 86.260 1.00 50.31 272 GLN A C 1
ATOM 2176 O O . GLN A 1 272 ? -58.887 -9.059 87.176 1.00 50.31 272 GLN A O 1
ATOM 2181 N N . GLN A 1 273 ? -57.698 -10.405 85.860 1.00 49.62 273 GLN A N 1
ATOM 2182 C CA . GLN A 1 273 ? -56.425 -9.833 86.297 1.00 49.62 273 GLN A CA 1
ATOM 2183 C C . GLN A 1 273 ? -56.008 -8.702 85.356 1.00 49.62 273 GLN A C 1
ATOM 2185 O O . GLN A 1 273 ? -55.797 -8.888 84.154 1.00 49.62 273 GLN A O 1
ATOM 2190 N N . SER A 1 274 ? -55.910 -7.500 85.918 1.00 55.38 274 SER A N 1
ATOM 2191 C CA . SER A 1 274 ? -55.318 -6.332 85.283 1.00 55.38 274 SER A CA 1
ATOM 2192 C C . SER A 1 274 ? -53.913 -6.686 84.787 1.00 55.38 274 SER A C 1
ATOM 2194 O O . SER A 1 274 ? -52.994 -6.938 85.559 1.00 55.38 274 SER A O 1
ATOM 2196 N N . ILE A 1 275 ? -53.742 -6.738 83.463 1.00 62.38 275 ILE A N 1
ATOM 2197 C CA . ILE A 1 275 ? -52.434 -6.971 82.842 1.00 62.38 275 ILE A CA 1
ATOM 2198 C C . ILE A 1 275 ? -51.463 -5.921 83.398 1.00 62.38 275 ILE A C 1
ATOM 2200 O O . ILE A 1 275 ? -51.679 -4.721 83.184 1.00 62.38 275 ILE A O 1
ATOM 2204 N N . SER A 1 276 ? -50.414 -6.377 84.093 1.00 77.25 276 SER A N 1
ATOM 2205 C CA . SER A 1 276 ? -49.377 -5.518 84.671 1.00 77.25 276 SER A CA 1
ATOM 2206 C C . SER A 1 276 ? -48.880 -4.500 83.630 1.00 77.25 276 SER A C 1
ATOM 2208 O O . SER A 1 276 ? -48.627 -4.884 82.480 1.00 77.25 276 SER A O 1
ATOM 2210 N N . PRO A 1 277 ? -48.713 -3.210 83.987 1.00 83.62 277 PRO A N 1
ATOM 2211 C CA . PRO A 1 277 ? -48.185 -2.191 83.078 1.00 83.62 277 PRO A CA 1
ATOM 2212 C C . PRO A 1 277 ? -46.875 -2.607 82.392 1.00 83.62 277 PRO A C 1
ATOM 2214 O O . PRO A 1 277 ? -46.678 -2.316 81.212 1.00 83.62 277 PRO A O 1
ATOM 2217 N N . GLN A 1 278 ? -46.019 -3.363 83.089 1.00 82.94 278 GLN A N 1
ATOM 2218 C CA . GLN A 1 278 ? -44.773 -3.900 82.532 1.00 82.94 278 GLN A CA 1
ATOM 2219 C C . GLN A 1 278 ? -45.015 -4.951 81.438 1.00 82.94 278 GLN A C 1
ATOM 2221 O O . GLN A 1 278 ? -44.329 -4.944 80.417 1.00 82.94 278 GLN A O 1
ATOM 2226 N N . LEU A 1 279 ? -46.017 -5.821 81.601 1.00 84.75 279 LEU A N 1
ATOM 2227 C CA . LEU A 1 279 ? -46.394 -6.813 80.590 1.00 84.75 279 LEU A CA 1
ATOM 2228 C C . LEU A 1 279 ? -46.949 -6.141 79.330 1.00 84.75 279 LEU A C 1
ATOM 2230 O O . LEU A 1 279 ? -46.532 -6.484 78.224 1.00 84.75 279 LEU A O 1
ATOM 2234 N N . LYS A 1 280 ? -47.797 -5.114 79.485 1.00 85.00 280 LYS A N 1
ATOM 2235 C CA . LYS A 1 280 ? -48.277 -4.303 78.350 1.00 85.00 280 LYS A CA 1
ATOM 2236 C C . LYS A 1 280 ? -47.129 -3.600 77.624 1.00 85.00 280 LYS A C 1
ATOM 2238 O O . LYS A 1 280 ? -47.128 -3.538 76.397 1.00 85.00 280 LYS A O 1
ATOM 2243 N N . PHE A 1 281 ? -46.152 -3.073 78.363 1.00 89.19 281 PHE A N 1
ATOM 2244 C CA . PHE A 1 281 ? -44.983 -2.418 77.777 1.00 89.19 281 PHE A CA 1
ATOM 2245 C C . PHE A 1 281 ? -44.137 -3.394 76.945 1.00 89.19 281 PHE A C 1
ATOM 2247 O O . PHE A 1 281 ? -43.858 -3.108 75.781 1.00 89.19 281 PHE A O 1
ATOM 2254 N N . LYS A 1 282 ? -43.816 -4.582 77.478 1.00 88.56 282 LYS A N 1
ATOM 2255 C CA . LYS A 1 282 ? -43.071 -5.607 76.725 1.00 88.56 282 LYS A CA 1
ATOM 2256 C C . LYS A 1 282 ? -43.837 -6.116 75.503 1.00 88.56 282 LYS A C 1
ATOM 2258 O O . LYS A 1 282 ? -43.236 -6.292 74.450 1.00 88.56 282 LYS A O 1
ATOM 2263 N N . GLN A 1 283 ? -45.159 -6.280 75.595 1.00 89.19 283 GLN A N 1
ATOM 2264 C CA . GLN A 1 283 ? -45.994 -6.645 74.441 1.00 89.19 283 GLN A CA 1
ATOM 2265 C C . GLN A 1 283 ? -45.948 -5.589 73.326 1.00 89.19 283 GLN A C 1
ATOM 2267 O O . GLN A 1 283 ? -45.878 -5.946 72.152 1.00 89.19 283 GLN A O 1
ATOM 2272 N N . ARG A 1 284 ? -45.936 -4.294 73.674 1.00 91.88 284 ARG A N 1
ATOM 2273 C CA . ARG A 1 284 ? -45.771 -3.210 72.690 1.00 91.88 284 ARG A CA 1
ATOM 2274 C C . ARG A 1 284 ? -44.388 -3.228 72.042 1.00 91.88 284 ARG A C 1
ATOM 2276 O O . ARG A 1 284 ? -44.299 -3.043 70.831 1.00 91.88 284 ARG A O 1
ATOM 2283 N N . LEU A 1 285 ? -43.330 -3.469 72.819 1.00 92.50 285 LEU A N 1
ATOM 2284 C CA . LEU A 1 285 ? -41.975 -3.622 72.279 1.00 92.50 285 LEU A CA 1
ATOM 2285 C C . LEU A 1 285 ? -41.882 -4.816 71.323 1.00 92.50 285 LEU A C 1
ATOM 2287 O O . LEU A 1 285 ? -41.377 -4.664 70.216 1.00 92.50 285 LEU A O 1
ATOM 2291 N N . LEU A 1 286 ? -42.454 -5.964 71.699 1.00 91.94 286 LEU A N 1
ATOM 2292 C CA . LEU A 1 286 ? -42.496 -7.154 70.849 1.00 91.94 286 LEU A CA 1
ATOM 2293 C C . LEU A 1 286 ? -43.234 -6.887 69.532 1.00 91.94 286 LEU A C 1
ATOM 2295 O O . LEU A 1 286 ? -42.748 -7.259 68.467 1.00 91.94 286 LEU A O 1
ATOM 2299 N N . ALA A 1 287 ? -44.394 -6.226 69.590 1.00 90.81 287 ALA A N 1
ATOM 2300 C CA . ALA A 1 287 ? -45.151 -5.860 68.396 1.00 90.81 287 ALA A CA 1
ATOM 2301 C C . ALA A 1 287 ? -44.343 -4.932 67.474 1.00 90.81 287 ALA A C 1
ATOM 2303 O O . ALA A 1 287 ? -44.330 -5.131 66.262 1.00 90.81 287 ALA A O 1
ATOM 2304 N N . ARG A 1 288 ? -43.615 -3.964 68.046 1.00 93.19 288 ARG A N 1
ATOM 2305 C CA . ARG A 1 288 ? -42.748 -3.054 67.287 1.00 93.19 288 ARG A CA 1
ATOM 2306 C C . ARG A 1 288 ? -41.584 -3.789 66.616 1.00 93.19 288 ARG A C 1
ATOM 2308 O O . ARG A 1 288 ? -41.353 -3.568 65.432 1.00 93.19 288 ARG A O 1
ATOM 2315 N N . ALA A 1 289 ? -40.899 -4.680 67.334 1.00 89.94 289 ALA A N 1
ATOM 2316 C CA . ALA A 1 289 ? -39.799 -5.472 66.782 1.00 89.94 289 ALA A CA 1
ATOM 2317 C C . ALA A 1 289 ? -40.280 -6.421 65.666 1.00 89.94 289 ALA A C 1
ATOM 2319 O O . ALA A 1 289 ? -39.656 -6.509 64.608 1.00 89.94 289 ALA A O 1
ATOM 2320 N N . LYS A 1 290 ? -41.442 -7.071 65.849 1.00 92.31 290 LYS A N 1
ATOM 2321 C CA . LYS A 1 290 ? -42.080 -7.899 64.809 1.00 92.31 290 LYS A CA 1
ATOM 2322 C C . LYS A 1 290 ? -42.443 -7.087 63.568 1.00 92.31 290 LYS A C 1
ATOM 2324 O O . LYS A 1 290 ? -42.193 -7.552 62.461 1.00 92.31 290 LYS A O 1
ATOM 2329 N N . GLN A 1 291 ? -42.977 -5.877 63.741 1.00 92.94 291 GLN A N 1
ATOM 2330 C CA . GLN A 1 291 ? -43.294 -4.998 62.616 1.00 92.94 291 GLN A CA 1
ATOM 2331 C C . GLN A 1 291 ? -42.034 -4.597 61.839 1.00 92.94 291 GLN A C 1
ATOM 2333 O O . GLN A 1 291 ? -42.014 -4.709 60.621 1.00 92.94 291 GLN A O 1
ATOM 2338 N N . GLN A 1 292 ? -40.954 -4.219 62.528 1.00 91.88 292 GLN A N 1
ATOM 2339 C CA . GLN A 1 292 ? -39.684 -3.877 61.875 1.00 91.88 292 GLN A CA 1
ATOM 2340 C C . GLN A 1 292 ? -39.095 -5.052 61.082 1.00 91.88 292 GLN A C 1
ATOM 2342 O O . GLN A 1 292 ? -38.561 -4.852 59.992 1.00 91.88 292 GLN A O 1
ATOM 2347 N N . LEU A 1 293 ? -39.220 -6.279 61.596 1.00 90.94 293 LEU A N 1
ATOM 2348 C CA . LEU A 1 293 ? -38.794 -7.484 60.884 1.00 90.94 293 LEU A CA 1
ATOM 2349 C C . LEU A 1 293 ? -39.611 -7.708 59.600 1.00 90.94 293 LEU A C 1
ATOM 2351 O O . LEU A 1 293 ? -39.048 -8.068 58.567 1.00 90.94 293 LEU A O 1
ATOM 2355 N N . VAL A 1 294 ? -40.927 -7.484 59.658 1.00 92.12 294 VAL A N 1
ATOM 2356 C CA . VAL A 1 294 ? -41.816 -7.555 58.488 1.00 92.12 294 VAL A CA 1
ATOM 2357 C C . VAL A 1 294 ? -41.460 -6.474 57.471 1.00 92.12 294 VAL A C 1
ATOM 2359 O O . VAL A 1 294 ? -41.351 -6.775 56.288 1.00 92.12 294 VAL A O 1
ATOM 2362 N N . ASP A 1 295 ? -41.197 -5.246 57.915 1.00 90.12 295 ASP A N 1
ATOM 2363 C CA . ASP A 1 295 ? -40.831 -4.138 57.028 1.00 90.12 295 ASP A CA 1
ATOM 2364 C C . ASP A 1 295 ? -39.504 -4.401 56.295 1.00 90.12 295 ASP A C 1
ATOM 2366 O O . ASP A 1 295 ? -39.374 -4.070 55.117 1.00 90.12 295 ASP A O 1
ATOM 2370 N N . ILE A 1 296 ? -38.521 -5.021 56.961 1.00 88.75 296 ILE A N 1
ATOM 2371 C CA . ILE A 1 296 ? -37.255 -5.434 56.332 1.00 88.75 296 ILE A CA 1
ATOM 2372 C C . ILE A 1 296 ? -37.496 -6.532 55.288 1.00 88.75 296 ILE A C 1
ATOM 2374 O O . ILE A 1 296 ? -36.979 -6.435 54.177 1.00 88.75 296 ILE A O 1
ATOM 2378 N N . LYS A 1 297 ? -38.319 -7.541 55.601 1.00 87.62 297 LYS A N 1
ATOM 2379 C CA . LYS A 1 297 ? -38.658 -8.616 54.653 1.00 87.62 297 LYS A CA 1
ATOM 2380 C C . LYS A 1 297 ? -39.424 -8.099 53.436 1.00 87.62 297 LYS A C 1
ATOM 2382 O O . LYS A 1 297 ? -39.047 -8.405 52.313 1.00 87.62 297 LYS A O 1
ATOM 2387 N N . ASN A 1 298 ? -40.412 -7.234 53.645 1.00 88.56 298 ASN A N 1
ATOM 2388 C CA . ASN A 1 298 ? -41.171 -6.625 52.554 1.00 88.56 298 ASN A CA 1
ATOM 2389 C C . ASN A 1 298 ? -40.276 -5.768 51.648 1.00 88.56 298 ASN A C 1
ATOM 2391 O O . ASN A 1 298 ? -40.438 -5.795 50.432 1.00 88.56 298 ASN A O 1
ATOM 2395 N N . LYS A 1 299 ? -39.310 -5.034 52.221 1.00 85.25 299 LYS A N 1
ATOM 2396 C CA . LYS A 1 299 ? -38.327 -4.274 51.435 1.00 85.25 299 LYS A CA 1
ATOM 2397 C C . LYS A 1 299 ? -37.444 -5.181 50.581 1.00 85.25 299 LYS A C 1
ATOM 2399 O O . LYS A 1 299 ? -37.178 -4.828 49.437 1.00 85.25 299 LYS A O 1
ATOM 2404 N N . ARG A 1 300 ? -37.032 -6.338 51.106 1.00 81.88 300 ARG A N 1
ATOM 2405 C CA . ARG A 1 300 ? -36.249 -7.342 50.371 1.00 81.88 300 ARG A CA 1
ATOM 2406 C C . ARG A 1 300 ? -37.008 -7.931 49.189 1.00 81.88 300 ARG A C 1
ATOM 2408 O O . ARG A 1 300 ? -36.417 -8.095 48.134 1.00 81.88 300 ARG A O 1
ATOM 2415 N N . ASP A 1 301 ? -38.288 -8.237 49.367 1.00 79.31 301 ASP A N 1
ATOM 2416 C CA . ASP A 1 301 ? -39.106 -8.850 48.314 1.00 79.31 301 ASP A CA 1
ATOM 2417 C C . ASP A 1 301 ? -39.509 -7.839 47.220 1.00 79.31 301 ASP A C 1
ATOM 2419 O O . ASP A 1 301 ? -39.943 -8.228 46.138 1.00 79.31 301 ASP A O 1
ATOM 2423 N N . SER A 1 302 ? -39.356 -6.537 47.495 1.00 73.75 302 SER A N 1
ATOM 2424 C CA . SER A 1 302 ? -39.650 -5.438 46.564 1.00 73.75 302 SER A CA 1
ATOM 2425 C C . SER A 1 302 ? -38.442 -4.889 45.789 1.00 73.75 302 SER A C 1
ATOM 2427 O O . SER A 1 302 ? -38.637 -4.024 44.934 1.00 73.75 302 SER A O 1
ATOM 2429 N N . ALA A 1 303 ? -37.223 -5.333 46.115 1.00 62.22 303 ALA A N 1
ATOM 2430 C CA . ALA A 1 303 ? -35.956 -4.843 45.560 1.00 62.22 303 ALA A CA 1
ATOM 2431 C C . ALA A 1 303 ? -35.302 -5.882 44.642 1.00 62.22 303 ALA A C 1
ATOM 2433 O O . ALA A 1 303 ? -34.740 -5.459 43.608 1.00 62.22 303 ALA A O 1
#

pLDDT: mean 71.63, std 22.83, range [35.28, 98.12]